Protein AF-A0A7C3Q2P9-F1 (afdb_monomer_lite)

Sequence (263 aa):
MDAKGAPDIQPPIPQPKVVEPLPDLPYESLVKKDGDKLILLKKPVDQAALEVNPTIKDDATKAKIAEYLADRRARFENVIIENVDLAEKLYNGAMDTIDFTDRKQIGEFNSMVKPLTPPVAPANMGAELTKRGILSDVQKRFNDKIAKEYNDARNKALREGNVAGEDKNANAKNIIRIYMQQVIEEQMMIYESLMVEASKGLAKTLPQIGLDTQAAAKAMDALKSIKGTSNADIGRGMKDVMAGLTLDQKKALLRKTVEARAK

Secondary structure (DSSP, 8-state):
----PPP--PPPPPPPP--PPPP------S--EETTEEPPPSS-HHHHHHHH-TT---HHHHHHHHHHHHHHHHHHHHHHHHTHHHHHHIIIIITTT--TT-HHHHHHHHHHHGGGSTTTS---HHHHHHHTTSS-HHHHHHHHHHHHHHHHHHHHHHHHTT-SS--HHHHHHHHHHHHHHHHTHHHHHHHHHHHHHHHHHHHHHGGGTT--HHHHHHHHHHHHH---SSHHHHHHHHHHHHHTS-HHHHHHHHHHHHHHHT-

Structure (mmCIF, N/CA/C/O backbone):
data_AF-A0A7C3Q2P9-F1
#
_entry.id   AF-A0A7C3Q2P9-F1
#
loop_
_atom_site.group_PDB
_atom_site.id
_atom_site.type_symbol
_atom_site.label_atom_id
_atom_site.label_alt_id
_atom_site.label_comp_id
_atom_site.label_asym_id
_atom_site.label_entity_id
_atom_site.label_seq_id
_atom_site.pdbx_PDB_ins_code
_atom_site.Cartn_x
_atom_site.Cartn_y
_atom_site.Cartn_z
_atom_site.occupancy
_atom_site.B_iso_or_equiv
_atom_site.auth_seq_id
_atom_site.auth_comp_id
_atom_site.auth_asym_id
_atom_site.auth_atom_id
_atom_site.pdbx_PDB_model_num
ATOM 1 N N . MET A 1 1 ? 45.090 50.720 -16.087 1.00 45.47 1 MET A N 1
ATOM 2 C CA . MET A 1 1 ? 45.222 49.362 -15.518 1.00 45.47 1 MET A CA 1
ATOM 3 C C . MET A 1 1 ? 43.954 48.631 -15.905 1.00 45.47 1 MET A C 1
ATOM 5 O O . MET A 1 1 ? 42.970 48.713 -15.185 1.00 45.47 1 MET A O 1
ATOM 9 N N . ASP A 1 2 ? 43.955 48.020 -17.087 1.00 45.09 2 ASP A N 1
ATOM 10 C CA 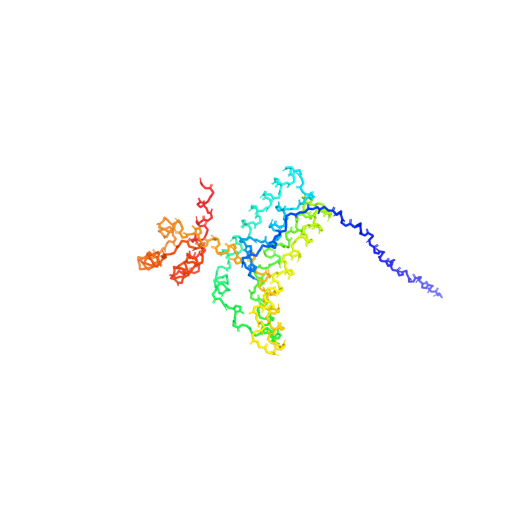. ASP A 1 2 ? 42.762 47.392 -17.652 1.00 45.09 2 ASP A CA 1
ATOM 11 C C . ASP A 1 2 ? 42.758 45.910 -17.289 1.00 45.09 2 ASP A C 1
ATOM 13 O O . ASP A 1 2 ? 43.582 45.125 -17.767 1.00 45.09 2 ASP A O 1
ATOM 17 N N . ALA A 1 3 ? 41.849 45.540 -16.391 1.00 50.00 3 ALA A N 1
ATOM 18 C CA . ALA A 1 3 ? 41.587 44.155 -16.044 1.00 50.00 3 ALA A CA 1
ATOM 19 C C . ALA A 1 3 ? 40.886 43.475 -17.230 1.00 50.00 3 ALA A C 1
ATOM 21 O O . ALA A 1 3 ? 39.704 43.699 -17.488 1.00 50.00 3 ALA A O 1
ATOM 22 N N . LYS A 1 4 ? 41.632 42.651 -17.972 1.00 54.16 4 LYS A N 1
ATOM 23 C CA . LYS A 1 4 ? 41.078 41.734 -18.973 1.00 54.16 4 LYS A CA 1
ATOM 24 C C . LYS A 1 4 ? 40.143 40.746 -18.270 1.00 54.16 4 LYS A C 1
ATOM 26 O O . LYS A 1 4 ? 40.602 39.930 -17.473 1.00 54.16 4 LYS A O 1
ATOM 31 N N . GLY A 1 5 ? 38.846 40.843 -18.562 1.00 56.16 5 GLY A N 1
ATOM 32 C CA . GLY A 1 5 ? 37.830 39.899 -18.102 1.00 56.16 5 GLY A CA 1
ATOM 33 C C . GLY A 1 5 ? 38.154 38.479 -18.564 1.00 56.16 5 GLY A C 1
ATOM 34 O O . GLY A 1 5 ? 38.514 38.263 -19.723 1.00 56.16 5 GLY A O 1
ATOM 35 N N . ALA A 1 6 ? 38.069 37.523 -17.641 1.00 62.50 6 ALA A N 1
ATOM 36 C CA . ALA A 1 6 ? 38.221 36.110 -17.952 1.00 62.50 6 ALA A CA 1
ATOM 37 C C . ALA A 1 6 ? 37.076 35.652 -18.879 1.00 62.50 6 ALA A C 1
ATOM 39 O O . ALA A 1 6 ? 35.940 36.097 -18.695 1.00 62.50 6 ALA A O 1
ATOM 40 N N . PRO A 1 7 ? 37.353 34.791 -19.872 1.00 62.56 7 PRO A N 1
ATOM 41 C CA . PRO A 1 7 ? 36.323 34.255 -20.749 1.00 62.56 7 PRO A CA 1
ATOM 42 C C . PRO A 1 7 ? 35.334 33.401 -19.949 1.00 62.56 7 PRO A C 1
ATOM 44 O O . PRO A 1 7 ? 35.728 32.557 -19.144 1.00 62.56 7 PRO A O 1
ATOM 47 N N . ASP A 1 8 ? 34.051 33.644 -20.195 1.00 68.75 8 ASP A N 1
ATOM 48 C CA . ASP A 1 8 ? 32.920 32.909 -19.638 1.00 68.75 8 ASP A CA 1
ATOM 49 C C . ASP A 1 8 ? 32.933 31.467 -20.179 1.00 68.75 8 ASP A C 1
ATOM 51 O O .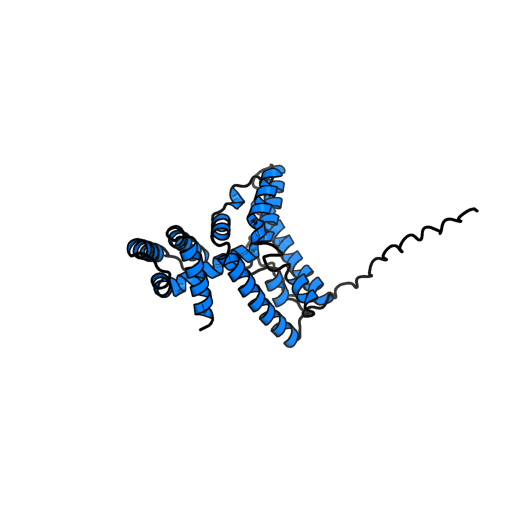 ASP A 1 8 ? 32.619 31.215 -21.346 1.00 68.75 8 ASP A O 1
ATOM 55 N N . ILE A 1 9 ? 33.395 30.513 -19.365 1.00 71.12 9 ILE A N 1
ATOM 56 C CA . ILE A 1 9 ? 33.397 29.090 -19.718 1.00 71.12 9 ILE A CA 1
ATOM 57 C C . ILE A 1 9 ? 31.995 28.556 -19.433 1.00 71.12 9 ILE A C 1
ATOM 59 O O . ILE A 1 9 ? 31.672 28.210 -18.296 1.00 71.12 9 ILE A O 1
ATOM 63 N N . GLN A 1 10 ? 31.163 28.460 -20.473 1.00 76.75 10 GLN A N 1
ATOM 64 C CA . GLN A 1 10 ? 29.896 27.743 -20.363 1.00 76.75 10 GLN A CA 1
ATOM 65 C C . GLN A 1 10 ? 30.164 26.281 -19.965 1.00 76.75 10 GLN A C 1
ATOM 67 O O . GLN A 1 10 ? 31.001 25.621 -20.591 1.00 76.75 10 GLN A O 1
ATOM 72 N N . PRO A 1 11 ? 29.473 25.752 -18.938 1.00 77.94 11 PRO A N 1
ATOM 73 C CA . PRO A 1 11 ? 29.615 24.356 -18.563 1.00 77.94 11 PRO A CA 1
ATOM 74 C C . PRO A 1 11 ? 29.209 23.458 -19.743 1.00 77.94 11 PRO A C 1
ATOM 76 O O . PRO A 1 11 ? 28.242 23.765 -20.446 1.00 77.94 11 PRO A O 1
ATOM 79 N N . PRO A 1 12 ? 29.933 22.350 -19.983 1.00 78.69 12 PRO A N 1
ATOM 80 C CA . PRO A 1 12 ? 29.632 21.451 -21.087 1.00 78.69 12 PRO A CA 1
ATOM 81 C C . PRO A 1 12 ? 28.197 20.930 -20.973 1.00 78.69 12 PRO A C 1
ATOM 83 O O . PRO A 1 12 ? 27.767 20.475 -19.911 1.00 78.69 12 PRO A O 1
ATOM 86 N N . ILE A 1 13 ? 27.461 20.988 -22.085 1.00 80.00 13 ILE A N 1
ATOM 87 C CA . ILE A 1 13 ? 26.106 20.440 -22.183 1.00 80.00 13 ILE A CA 1
ATOM 88 C C . ILE A 1 13 ? 26.191 18.930 -21.902 1.00 80.00 13 ILE A C 1
ATOM 90 O O . ILE A 1 13 ? 26.948 18.237 -22.592 1.00 80.00 13 ILE A O 1
ATOM 94 N N . PRO A 1 14 ? 25.443 18.392 -20.919 1.00 77.25 14 PRO A N 1
ATOM 95 C CA . PRO A 1 14 ? 25.432 16.962 -20.644 1.00 77.25 14 PRO A CA 1
ATOM 96 C C . PRO A 1 14 ? 25.010 16.189 -21.896 1.00 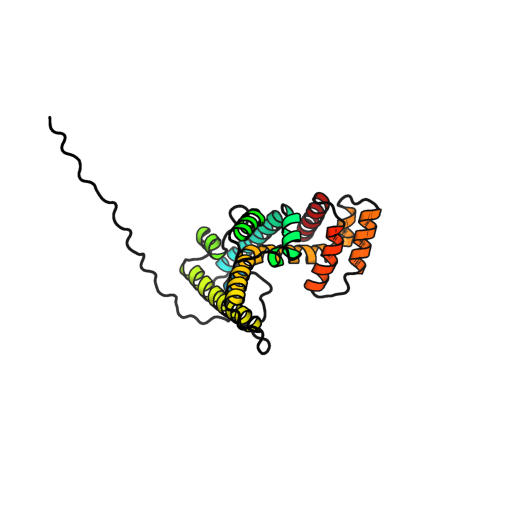77.25 14 PRO A C 1
ATOM 98 O O . PRO A 1 14 ? 23.904 16.379 -22.404 1.00 77.25 14 PRO A O 1
ATOM 101 N N . GLN A 1 15 ? 25.881 15.315 -22.405 1.00 74.06 15 GLN A N 1
ATOM 102 C CA . GLN A 1 15 ? 25.501 14.437 -23.508 1.00 74.06 15 GLN A CA 1
ATOM 103 C C . GLN A 1 15 ? 24.460 13.413 -23.020 1.00 74.06 15 GLN A C 1
ATOM 105 O O . GLN A 1 15 ? 24.611 12.871 -21.918 1.00 74.06 15 GLN A O 1
ATOM 110 N N . PRO A 1 16 ? 23.407 13.121 -23.809 1.00 75.19 16 PRO A N 1
ATOM 111 C CA . PRO A 1 16 ? 22.441 12.086 -23.464 1.00 75.19 16 PRO A CA 1
ATOM 112 C C . PRO A 1 16 ? 23.157 10.740 -23.293 1.00 75.19 16 PRO A C 1
ATOM 114 O O . PRO A 1 16 ? 23.870 10.300 -24.194 1.00 75.19 16 PRO A O 1
ATOM 117 N N . LYS A 1 17 ? 22.972 10.065 -22.151 1.00 81.00 17 LYS A N 1
ATOM 118 C CA . LYS A 1 17 ? 23.474 8.694 -21.977 1.00 81.00 17 LYS A CA 1
ATOM 119 C C . LYS A 1 17 ? 22.793 7.788 -23.004 1.00 81.00 17 LYS A C 1
ATOM 121 O O . LYS A 1 17 ? 21.566 7.713 -23.027 1.00 81.00 17 LYS A O 1
ATOM 126 N N . VAL A 1 18 ? 23.581 7.096 -23.828 1.00 79.19 18 VAL A N 1
ATOM 127 C CA . VAL A 1 18 ? 23.071 6.058 -24.733 1.00 79.19 18 VAL A CA 1
ATOM 128 C C . VAL A 1 18 ? 22.499 4.933 -23.873 1.00 79.19 18 VAL A C 1
ATOM 130 O O . VAL A 1 18 ? 23.220 4.306 -23.101 1.00 79.1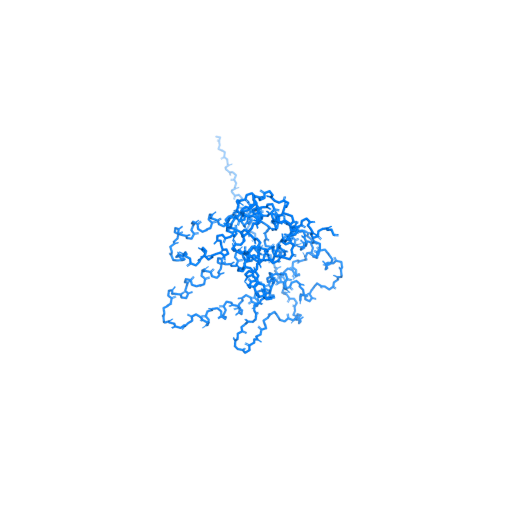9 18 VAL A O 1
ATOM 133 N N . VAL A 1 19 ? 21.188 4.721 -23.961 1.00 84.31 19 VAL A N 1
ATOM 134 C CA . VAL A 1 19 ? 20.489 3.670 -23.220 1.00 84.31 19 VAL A CA 1
ATOM 135 C C . VAL A 1 19 ? 20.373 2.451 -24.127 1.00 84.31 19 VAL A C 1
ATOM 137 O O . VAL A 1 19 ? 19.665 2.501 -25.131 1.00 84.31 19 VAL A O 1
ATOM 140 N N . GLU A 1 20 ? 21.045 1.355 -23.774 1.00 87.56 20 GLU A N 1
ATOM 141 C CA . GLU A 1 20 ? 20.939 0.097 -24.522 1.00 87.56 20 GLU A CA 1
ATOM 142 C C . GLU A 1 20 ? 19.475 -0.376 -24.598 1.00 87.56 20 GLU A C 1
ATOM 144 O O . GLU A 1 20 ? 18.720 -0.218 -23.625 1.00 87.56 20 GLU A O 1
ATOM 149 N N . PRO A 1 21 ? 19.016 -0.938 -25.729 1.00 90.44 21 PRO A N 1
ATOM 150 C CA . PRO A 1 21 ? 17.670 -1.489 -25.818 1.00 90.44 21 PRO A CA 1
ATOM 151 C C . PRO A 1 21 ? 17.483 -2.612 -24.790 1.00 90.44 21 PRO A C 1
ATOM 153 O O . PRO A 1 21 ? 18.418 -3.338 -24.457 1.00 90.44 21 PRO A O 1
ATOM 156 N N . LEU A 1 22 ? 16.265 -2.743 -24.256 1.00 93.38 22 LEU A N 1
ATOM 157 C CA . LEU A 1 22 ? 15.944 -3.889 -23.406 1.00 93.38 22 LEU A CA 1
ATOM 158 C C . LEU A 1 22 ? 16.048 -5.178 -24.231 1.00 93.38 22 LEU A C 1
ATOM 160 O O . LEU A 1 22 ? 15.609 -5.175 -25.384 1.00 93.38 22 LEU A O 1
ATOM 164 N N . PRO A 1 23 ? 16.569 -6.276 -23.658 1.00 93.12 23 PRO A N 1
ATOM 165 C CA . PRO A 1 23 ? 16.552 -7.560 -24.340 1.00 93.12 23 PRO A CA 1
ATOM 166 C C . PRO A 1 23 ? 15.103 -7.986 -24.605 1.00 93.12 23 PRO A C 1
ATOM 168 O O . PRO A 1 23 ? 14.211 -7.725 -23.795 1.00 93.12 23 PRO A O 1
ATOM 171 N N . ASP A 1 24 ? 14.860 -8.648 -25.732 1.00 95.00 24 ASP A N 1
ATOM 172 C CA . ASP A 1 24 ? 13.538 -9.179 -26.058 1.00 95.00 24 ASP A CA 1
ATOM 173 C C . ASP A 1 24 ? 13.377 -10.577 -25.448 1.00 95.00 24 ASP A C 1
ATOM 175 O O . ASP A 1 24 ? 13.715 -11.592 -26.053 1.00 95.00 24 ASP A O 1
ATOM 179 N N . LEU A 1 25 ? 12.962 -10.619 -24.179 1.00 96.62 25 LEU A N 1
ATOM 180 C CA . LEU A 1 25 ? 12.743 -11.859 -23.432 1.00 96.62 25 LEU A CA 1
ATOM 181 C C . LEU A 1 25 ? 11.243 -12.079 -23.191 1.00 96.62 25 LEU A C 1
ATOM 183 O O . LEU A 1 25 ? 10.550 -11.127 -22.819 1.00 96.62 25 LEU A O 1
ATOM 187 N N . PRO A 1 26 ? 10.735 -13.317 -23.327 1.00 97.06 26 PRO A N 1
ATOM 188 C CA . PRO A 1 26 ? 9.359 -13.631 -22.961 1.00 97.06 26 PRO A CA 1
ATOM 189 C C . PRO A 1 26 ? 9.166 -13.549 -21.439 1.00 97.06 26 PRO A C 1
ATOM 191 O O . PRO A 1 26 ? 10.075 -13.870 -20.671 1.00 97.06 26 PRO A O 1
ATOM 194 N N . TYR A 1 27 ? 7.972 -13.145 -21.003 1.00 97.38 27 TYR A N 1
ATOM 195 C CA . TYR A 1 27 ? 7.569 -13.093 -19.594 1.00 97.38 27 TYR A CA 1
ATOM 196 C C . TYR A 1 27 ? 6.073 -13.398 -19.441 1.00 97.38 27 TYR A C 1
ATOM 198 O O . TYR A 1 27 ? 5.304 -13.258 -20.393 1.00 97.38 27 TYR A O 1
ATOM 206 N N . GLU A 1 28 ? 5.654 -13.832 -18.249 1.00 97.38 28 GLU A N 1
ATOM 207 C CA . GLU A 1 28 ? 4.233 -14.032 -17.942 1.00 97.38 28 GLU A CA 1
ATOM 208 C C . GLU A 1 28 ? 3.546 -12.668 -17.787 1.00 97.38 28 GLU A C 1
ATOM 210 O O . GLU A 1 28 ? 3.899 -11.887 -16.903 1.00 97.38 28 GLU A O 1
ATOM 215 N N . SER A 1 29 ? 2.560 -12.368 -18.639 1.00 97.75 29 SER A N 1
ATOM 216 C CA . SER A 1 29 ? 1.813 -11.110 -18.536 1.00 97.75 29 SER A CA 1
ATOM 217 C C . SER A 1 29 ? 0.977 -11.062 -17.253 1.00 97.75 29 SER A C 1
ATOM 219 O O . SER A 1 29 ? 0.287 -12.017 -16.883 1.00 97.75 29 SER A O 1
ATOM 221 N N . LEU A 1 30 ? 0.988 -9.899 -16.598 1.00 98.12 30 LEU A N 1
ATOM 222 C CA . LEU A 1 30 ? 0.121 -9.601 -15.456 1.00 98.12 30 LEU A CA 1
ATOM 223 C C . LEU A 1 30 ? -1.323 -9.277 -15.882 1.00 98.12 30 LEU A C 1
ATOM 225 O O . LEU A 1 30 ? -2.213 -9.193 -15.035 1.00 98.12 30 LEU A O 1
ATOM 229 N N . VAL A 1 31 ? -1.577 -9.075 -17.179 1.00 97.62 31 VAL A N 1
ATOM 230 C CA . VAL A 1 31 ? -2.899 -8.738 -17.717 1.00 97.62 31 VAL A CA 1
ATOM 231 C C . VAL A 1 31 ? -3.736 -10.009 -17.845 1.00 97.62 31 VAL A C 1
ATOM 233 O O . VAL A 1 31 ? -3.716 -10.695 -18.864 1.00 97.62 31 VAL A O 1
ATOM 236 N N . LYS A 1 32 ? -4.504 -10.319 -16.798 1.00 96.81 32 LYS A N 1
ATOM 237 C CA . LYS A 1 32 ? -5.438 -11.456 -16.773 1.00 96.81 32 LYS A CA 1
ATOM 238 C C . LYS A 1 32 ? -6.876 -10.949 -16.844 1.00 96.81 32 LYS A C 1
ATOM 240 O O . LYS A 1 32 ? -7.213 -9.966 -16.188 1.00 96.81 32 LYS A O 1
ATOM 245 N N . LYS A 1 33 ? -7.724 -11.601 -17.642 1.00 95.00 33 LYS A N 1
ATOM 246 C CA . LYS A 1 33 ? -9.135 -11.228 -17.822 1.00 95.00 33 LYS A CA 1
ATOM 247 C C . LYS A 1 33 ? -10.074 -12.353 -17.395 1.00 95.00 33 LYS A C 1
ATOM 249 O O . LYS A 1 33 ? -9.758 -13.520 -17.600 1.00 95.00 33 LYS A O 1
ATOM 254 N N . ASP A 1 34 ? -11.221 -11.970 -16.851 1.00 92.00 34 ASP A N 1
ATOM 255 C CA . ASP A 1 34 ? -12.391 -12.822 -16.636 1.00 92.00 34 ASP A CA 1
ATOM 256 C C . ASP A 1 34 ? -13.544 -12.258 -17.484 1.00 92.00 34 ASP A C 1
ATOM 258 O O . ASP A 1 34 ? -14.110 -11.202 -17.179 1.00 92.00 34 ASP A O 1
ATOM 262 N N . GLY A 1 35 ? -13.789 -12.884 -18.639 1.00 90.25 35 GLY A N 1
ATOM 263 C CA . GLY A 1 35 ? -14.569 -12.279 -19.722 1.00 90.25 35 GLY A CA 1
ATOM 264 C C . GLY A 1 35 ? -13.946 -10.957 -20.193 1.00 90.25 35 GLY A C 1
ATOM 265 O O . GLY A 1 35 ? -12.756 -10.893 -20.507 1.00 90.25 35 GLY A O 1
ATOM 266 N N . ASP A 1 36 ? -14.737 -9.884 -20.197 1.00 86.75 36 ASP A N 1
ATOM 267 C CA . ASP A 1 36 ? -14.276 -8.539 -20.576 1.00 86.75 36 ASP A CA 1
ATOM 268 C C . ASP A 1 36 ? -13.623 -7.760 -19.423 1.00 86.75 36 ASP A C 1
ATOM 270 O O . ASP A 1 36 ? -13.083 -6.670 -19.628 1.00 86.75 36 ASP A O 1
ATOM 274 N N . LYS A 1 37 ? -13.644 -8.300 -18.198 1.00 89.00 37 LYS A N 1
ATOM 275 C CA . LYS A 1 37 ? -13.160 -7.597 -17.006 1.00 89.00 37 LYS A CA 1
ATOM 276 C C . LYS A 1 37 ? -11.704 -7.938 -16.722 1.00 89.00 37 LYS A C 1
ATOM 278 O O . LYS A 1 37 ? -11.322 -9.104 -16.672 1.00 89.00 37 LYS A O 1
ATOM 283 N N . LEU A 1 38 ? -10.889 -6.913 -16.484 1.00 93.00 38 LEU A N 1
ATOM 284 C CA . LEU A 1 38 ? -9.531 -7.095 -15.975 1.00 93.00 38 LEU A CA 1
ATOM 285 C C . LEU A 1 38 ? -9.582 -7.618 -14.531 1.00 93.00 38 LEU A C 1
ATOM 287 O O . LEU A 1 38 ? -10.252 -7.030 -13.681 1.00 93.00 38 LEU A O 1
ATOM 291 N N . ILE A 1 39 ? -8.836 -8.683 -14.245 1.00 93.19 39 ILE A N 1
ATOM 292 C CA . ILE A 1 39 ? -8.634 -9.188 -12.886 1.00 93.19 39 ILE A CA 1
ATOM 293 C C . ILE A 1 39 ? -7.608 -8.288 -12.194 1.00 93.19 39 ILE A C 1
ATOM 295 O O . ILE A 1 39 ? -6.458 -8.196 -12.625 1.00 93.19 39 ILE A O 1
ATOM 299 N N . LEU A 1 40 ? -8.022 -7.624 -11.113 1.00 92.56 40 LEU A N 1
ATOM 300 C CA . LEU A 1 40 ? -7.147 -6.733 -10.354 1.00 92.56 40 LEU A CA 1
ATOM 301 C C . LEU A 1 40 ? -6.124 -7.517 -9.521 1.00 92.56 40 LEU A C 1
ATOM 303 O O . LEU A 1 40 ? -6.446 -8.528 -8.890 1.00 92.56 40 LEU A O 1
ATOM 307 N N . LEU A 1 41 ? -4.887 -7.018 -9.489 1.00 94.50 41 LEU A N 1
ATOM 308 C CA . LEU A 1 41 ? -3.830 -7.539 -8.625 1.00 94.50 41 LEU A CA 1
ATOM 309 C C . LEU A 1 41 ? -4.174 -7.336 -7.143 1.00 94.50 41 LEU A C 1
ATOM 311 O O . LEU A 1 41 ? -4.699 -6.303 -6.740 1.00 94.50 41 LEU A O 1
ATOM 315 N N . LYS A 1 42 ? -3.804 -8.323 -6.322 1.00 92.56 42 LYS A N 1
ATOM 316 C CA . LYS A 1 42 ? -3.953 -8.301 -4.853 1.00 92.56 42 LYS A CA 1
ATOM 317 C C . LYS A 1 42 ? -2.687 -7.825 -4.123 1.00 92.56 42 LYS A C 1
ATOM 319 O O . LYS A 1 42 ? -2.544 -8.047 -2.926 1.00 92.56 42 LYS A O 1
ATOM 324 N N . LYS A 1 43 ? -1.726 -7.276 -4.866 1.00 94.69 43 LYS A N 1
ATOM 325 C CA . LYS A 1 43 ? -0.428 -6.785 -4.390 1.00 94.69 43 LYS A CA 1
ATOM 326 C C . LYS A 1 43 ? 0.022 -5.615 -5.276 1.00 94.69 43 LYS A C 1
ATOM 328 O O . LYS A 1 43 ? -0.503 -5.496 -6.389 1.00 94.69 43 LYS A O 1
ATOM 333 N N . PRO A 1 44 ? 0.995 -4.797 -4.841 1.00 95.38 44 PRO A N 1
ATOM 334 C CA . PRO A 1 44 ? 1.528 -3.713 -5.659 1.00 95.38 44 PRO A CA 1
ATOM 335 C C . PRO A 1 44 ? 2.013 -4.209 -7.026 1.00 95.38 44 PRO A C 1
ATOM 337 O O . PRO A 1 44 ? 2.660 -5.254 -7.122 1.00 95.38 44 PRO A O 1
ATOM 340 N N . VAL A 1 45 ? 1.723 -3.448 -8.085 1.00 96.31 45 VAL A N 1
ATOM 341 C CA . VAL A 1 45 ? 2.083 -3.822 -9.466 1.00 96.31 45 VAL A CA 1
ATOM 342 C C . VAL A 1 45 ? 3.587 -4.031 -9.637 1.00 96.31 45 VAL A C 1
ATOM 344 O O . VAL A 1 45 ? 3.992 -4.993 -10.282 1.00 96.31 45 VAL A O 1
ATOM 347 N N . ASP A 1 46 ? 4.411 -3.194 -9.001 1.00 96.94 46 ASP A N 1
ATOM 348 C CA . ASP A 1 46 ? 5.867 -3.335 -9.045 1.00 96.94 46 ASP A CA 1
ATOM 349 C C . ASP A 1 46 ? 6.323 -4.647 -8.398 1.00 96.94 46 ASP A C 1
ATOM 351 O O . ASP A 1 46 ? 7.212 -5.306 -8.926 1.00 96.94 46 ASP A O 1
ATOM 355 N N . GLN A 1 47 ? 5.680 -5.069 -7.303 1.00 97.69 47 GLN A N 1
ATOM 356 C CA . GLN A 1 47 ? 5.976 -6.350 -6.663 1.00 97.69 47 GLN A CA 1
ATOM 357 C C . GLN A 1 47 ? 5.589 -7.524 -7.566 1.00 97.69 47 GLN A C 1
ATOM 359 O O . GLN A 1 47 ? 6.371 -8.455 -7.730 1.00 97.69 47 GLN A O 1
ATOM 364 N N . ALA A 1 48 ? 4.396 -7.481 -8.166 1.00 98.06 48 ALA A N 1
ATOM 365 C CA . ALA A 1 48 ? 3.960 -8.511 -9.105 1.00 98.06 48 ALA A CA 1
ATOM 366 C C . ALA A 1 48 ? 4.886 -8.590 -10.331 1.00 98.06 48 ALA A C 1
ATOM 368 O O . ALA A 1 48 ? 5.191 -9.683 -10.795 1.00 98.06 48 ALA A O 1
ATOM 369 N N . ALA A 1 49 ? 5.373 -7.447 -10.823 1.00 98.31 49 ALA A N 1
ATOM 370 C CA . ALA A 1 49 ? 6.318 -7.391 -11.932 1.00 98.31 49 ALA A CA 1
ATOM 371 C C . ALA A 1 49 ? 7.664 -8.044 -11.582 1.00 98.31 49 ALA A C 1
ATOM 373 O O . ALA A 1 49 ? 8.202 -8.773 -12.414 1.00 98.31 49 ALA A O 1
ATOM 374 N N . LEU A 1 50 ? 8.170 -7.865 -10.353 1.00 98.31 50 LEU A N 1
ATOM 375 C CA . LEU A 1 50 ? 9.421 -8.495 -9.908 1.00 98.31 50 LEU A CA 1
ATOM 376 C C . LEU A 1 50 ? 9.328 -10.024 -9.933 1.00 98.31 50 LEU A C 1
ATOM 378 O O . LEU A 1 50 ? 10.304 -10.687 -10.275 1.00 98.31 50 LEU A O 1
ATOM 382 N N . GLU A 1 51 ? 8.159 -10.575 -9.597 1.00 97.75 51 GLU A N 1
ATOM 383 C CA . GLU A 1 51 ? 7.918 -12.023 -9.543 1.00 97.75 51 GLU A CA 1
ATOM 384 C C . GLU A 1 51 ? 7.981 -12.690 -10.926 1.00 97.75 51 GLU A C 1
ATOM 386 O O . GLU A 1 51 ? 8.390 -13.846 -11.023 1.00 97.75 51 GLU A O 1
ATOM 391 N N . VAL A 1 52 ? 7.621 -11.968 -11.993 1.00 98.00 52 VAL A N 1
ATOM 392 C CA . VAL A 1 52 ? 7.578 -12.493 -13.372 1.00 98.00 52 VAL A CA 1
ATOM 393 C C . VAL A 1 52 ? 8.697 -11.948 -14.269 1.00 98.00 52 VAL A C 1
ATOM 395 O O . VAL A 1 52 ? 8.727 -12.234 -15.466 1.00 98.00 52 VAL A O 1
ATOM 398 N N . ASN A 1 53 ? 9.631 -11.162 -13.723 1.00 98.38 53 ASN A N 1
ATOM 399 C CA . ASN A 1 53 ? 10.696 -10.524 -14.494 1.00 98.38 53 ASN A CA 1
ATOM 400 C C . ASN A 1 53 ? 11.782 -11.538 -14.926 1.00 98.38 53 ASN A C 1
ATOM 402 O O . ASN A 1 53 ? 12.569 -11.994 -14.092 1.00 98.38 53 ASN A O 1
ATOM 406 N N . PRO A 1 54 ? 11.930 -11.834 -16.235 1.00 98.06 54 PRO A N 1
ATOM 407 C CA . PRO A 1 54 ? 12.816 -12.890 -16.732 1.00 98.06 54 PRO A CA 1
ATOM 408 C C . PRO A 1 54 ? 14.307 -12.539 -16.629 1.00 98.06 54 PRO A C 1
ATOM 410 O O . PRO A 1 54 ? 15.166 -13.389 -16.874 1.00 98.06 54 PRO A O 1
ATOM 413 N N . THR A 1 55 ? 14.638 -11.291 -16.289 1.00 98.00 55 THR A N 1
ATOM 414 C CA . THR A 1 55 ? 16.021 -10.844 -16.063 1.00 98.00 55 THR A CA 1
ATOM 415 C C . THR A 1 55 ? 16.496 -11.071 -14.621 1.00 98.00 55 THR A C 1
ATOM 417 O O . THR A 1 55 ? 17.684 -10.914 -14.336 1.00 98.00 55 THR A O 1
ATOM 420 N N . ILE A 1 56 ? 15.599 -11.477 -13.712 1.00 97.81 56 ILE A N 1
ATOM 421 C CA . ILE A 1 56 ? 15.895 -11.801 -12.309 1.00 97.81 56 ILE A CA 1
ATOM 422 C C . ILE A 1 56 ? 15.905 -13.328 -12.160 1.00 97.81 56 ILE A C 1
ATOM 424 O O . ILE A 1 56 ? 14.918 -13.954 -11.772 1.00 97.81 56 ILE A O 1
ATOM 428 N N . LYS A 1 57 ? 17.020 -13.956 -12.542 1.00 95.00 57 LYS A N 1
ATOM 429 C CA . LYS A 1 57 ? 17.117 -15.424 -12.597 1.00 95.00 57 LYS A CA 1
ATOM 430 C C . LYS A 1 57 ? 17.718 -16.028 -11.337 1.00 95.00 57 LYS A C 1
ATOM 432 O O . LYS A 1 57 ? 17.276 -17.093 -10.916 1.00 95.00 57 LYS A O 1
ATOM 437 N N . ASP A 1 58 ? 18.707 -15.357 -10.761 1.00 96.50 58 ASP A N 1
ATOM 438 C CA . ASP A 1 58 ? 19.505 -15.880 -9.662 1.00 96.50 58 ASP A CA 1
ATOM 439 C C . ASP A 1 58 ? 18.782 -15.784 -8.313 1.00 96.50 58 ASP A C 1
ATOM 441 O O . ASP A 1 58 ? 18.121 -14.793 -7.987 1.00 96.50 58 ASP A O 1
ATOM 445 N N . ASP A 1 59 ? 18.936 -16.830 -7.504 1.00 97.38 59 ASP A N 1
ATOM 446 C CA . ASP A 1 59 ? 18.256 -16.935 -6.212 1.00 97.38 59 ASP A CA 1
ATOM 447 C C . ASP A 1 59 ? 18.801 -15.945 -5.177 1.00 97.38 59 ASP A C 1
ATOM 449 O O . ASP A 1 59 ? 18.070 -15.523 -4.283 1.00 97.38 59 ASP A O 1
ATOM 453 N N . ALA A 1 60 ? 20.052 -15.498 -5.330 1.00 97.88 60 ALA A N 1
ATOM 454 C CA . ALA A 1 60 ? 20.642 -14.485 -4.460 1.00 97.88 60 ALA A CA 1
ATOM 455 C C . ALA A 1 60 ? 19.923 -13.131 -4.595 1.00 97.88 60 ALA A C 1
ATOM 457 O O . ALA A 1 60 ? 19.606 -12.493 -3.589 1.00 97.88 60 ALA A O 1
ATOM 458 N N . THR A 1 61 ? 19.623 -12.697 -5.821 1.00 98.06 61 THR A N 1
ATOM 459 C CA . THR A 1 61 ? 18.875 -11.461 -6.074 1.00 98.06 61 THR A CA 1
ATOM 460 C C . THR A 1 61 ? 17.431 -11.601 -5.599 1.00 98.06 61 THR A C 1
ATOM 462 O O . THR A 1 61 ? 16.929 -10.707 -4.920 1.00 98.06 61 THR A O 1
ATOM 465 N N . LYS A 1 62 ? 16.777 -12.745 -5.849 1.00 98.12 62 LYS A N 1
ATOM 466 C CA . LYS A 1 62 ? 15.422 -13.026 -5.332 1.00 98.12 62 LYS A CA 1
ATOM 467 C C . LYS A 1 62 ? 15.356 -12.985 -3.803 1.00 98.12 62 LYS A C 1
ATOM 469 O O . LYS A 1 62 ? 14.430 -12.387 -3.260 1.00 98.12 62 LYS A O 1
ATOM 474 N N . ALA A 1 63 ? 16.343 -13.552 -3.109 1.00 98.19 63 ALA A N 1
ATOM 475 C CA . ALA A 1 63 ? 16.423 -13.505 -1.650 1.00 98.19 63 ALA A CA 1
ATOM 476 C C . ALA A 1 63 ? 16.562 -12.063 -1.129 1.00 98.19 63 ALA A C 1
ATOM 478 O O . ALA A 1 63 ? 15.821 -11.664 -0.232 1.00 98.19 63 ALA A O 1
ATOM 479 N N . LYS A 1 64 ? 17.427 -11.244 -1.747 1.00 98.44 64 LYS A N 1
ATOM 480 C CA . LYS A 1 64 ? 17.572 -9.816 -1.402 1.00 98.44 64 LYS A CA 1
ATOM 481 C C . LYS A 1 64 ? 16.300 -9.011 -1.671 1.00 98.44 64 LYS A C 1
ATOM 483 O O . LYS A 1 64 ? 15.966 -8.116 -0.897 1.00 98.44 64 LYS A O 1
ATOM 488 N N . ILE A 1 65 ? 15.581 -9.316 -2.754 1.00 98.38 65 ILE A N 1
ATOM 489 C CA . ILE A 1 65 ? 14.274 -8.710 -3.042 1.00 98.38 65 ILE A CA 1
ATOM 490 C C . ILE A 1 65 ? 13.271 -9.090 -1.950 1.00 98.38 65 ILE A C 1
ATOM 492 O O . ILE A 1 65 ? 12.585 -8.211 -1.441 1.00 98.38 65 ILE A O 1
ATOM 496 N N . ALA A 1 66 ? 13.197 -10.364 -1.558 1.00 98.12 66 ALA A N 1
ATOM 497 C CA . ALA A 1 66 ? 12.284 -10.821 -0.512 1.00 98.12 66 ALA A CA 1
ATOM 498 C C . ALA A 1 66 ? 12.564 -10.143 0.841 1.00 98.12 66 ALA A C 1
ATOM 500 O O . ALA A 1 66 ? 11.633 -9.663 1.489 1.00 98.12 66 ALA A O 1
ATOM 501 N N . GLU A 1 67 ? 13.838 -10.031 1.231 1.00 98.06 67 GLU A N 1
ATOM 502 C CA . GLU A 1 67 ? 14.262 -9.295 2.429 1.00 98.06 67 GLU A CA 1
ATOM 503 C C . GLU A 1 67 ? 13.852 -7.816 2.351 1.00 98.06 67 GLU A C 1
ATOM 505 O O . GLU A 1 67 ? 13.239 -7.279 3.277 1.00 98.06 67 GLU A O 1
ATOM 510 N N . TYR A 1 68 ? 14.109 -7.167 1.211 1.00 98.06 68 TYR A N 1
ATOM 511 C CA . TYR A 1 68 ? 13.687 -5.789 0.975 1.00 98.06 68 TYR A CA 1
ATOM 512 C C . TYR A 1 68 ? 12.163 -5.619 1.056 1.00 98.06 68 TYR A C 1
ATOM 514 O O . TYR A 1 68 ? 11.694 -4.636 1.627 1.00 98.06 68 TYR A O 1
ATOM 522 N N . LEU A 1 69 ? 11.379 -6.545 0.496 1.00 97.62 69 LEU A N 1
ATOM 523 C CA . LEU A 1 69 ? 9.916 -6.481 0.529 1.00 97.62 69 LEU A CA 1
ATOM 524 C C . LEU A 1 69 ? 9.380 -6.637 1.958 1.00 97.62 69 LEU A C 1
ATOM 526 O O . LEU A 1 69 ? 8.430 -5.943 2.321 1.00 97.62 69 LEU A O 1
ATOM 530 N N . ALA A 1 70 ? 10.004 -7.483 2.784 1.00 96.69 70 ALA A N 1
ATOM 531 C CA . ALA A 1 70 ? 9.668 -7.603 4.202 1.00 96.69 70 ALA A CA 1
ATOM 532 C C . ALA A 1 70 ? 9.963 -6.300 4.972 1.00 96.69 70 ALA A C 1
ATOM 534 O O . ALA A 1 70 ? 9.089 -5.797 5.680 1.00 96.69 70 ALA A O 1
ATOM 535 N N . ASP A 1 71 ? 11.144 -5.704 4.769 1.00 97.12 71 ASP A N 1
ATOM 536 C CA . ASP A 1 71 ? 11.511 -4.394 5.334 1.00 97.12 71 ASP A CA 1
ATOM 537 C C . ASP A 1 71 ? 10.557 -3.281 4.869 1.00 97.12 71 ASP A C 1
ATOM 539 O O . ASP A 1 71 ? 10.035 -2.504 5.671 1.00 97.12 71 ASP A O 1
ATOM 543 N N . ARG A 1 72 ? 10.278 -3.209 3.563 1.00 97.31 72 ARG A N 1
ATOM 544 C CA . ARG A 1 72 ? 9.359 -2.229 2.968 1.00 97.31 72 ARG A CA 1
ATOM 545 C C . ARG A 1 72 ? 7.966 -2.345 3.575 1.00 97.31 72 ARG A C 1
ATOM 547 O O . ARG A 1 72 ? 7.381 -1.323 3.935 1.00 97.31 72 ARG A O 1
ATOM 554 N N . ARG A 1 73 ? 7.457 -3.570 3.723 1.00 96.94 73 ARG A N 1
ATOM 555 C CA . ARG A 1 73 ? 6.168 -3.830 4.361 1.00 96.94 73 ARG A CA 1
ATOM 556 C C . ARG A 1 73 ? 6.149 -3.311 5.797 1.00 96.94 73 ARG A C 1
ATOM 558 O O . ARG A 1 73 ? 5.246 -2.553 6.128 1.00 96.94 73 ARG A O 1
ATOM 565 N N . ALA A 1 74 ? 7.151 -3.639 6.612 1.00 97.19 74 ALA A N 1
ATOM 566 C CA . ALA A 1 74 ? 7.234 -3.153 7.991 1.00 97.19 74 ALA A CA 1
ATOM 567 C C . ALA A 1 74 ? 7.275 -1.613 8.067 1.00 97.19 74 ALA A C 1
ATOM 569 O O . ALA A 1 74 ? 6.606 -1.006 8.905 1.00 97.19 74 ALA A O 1
ATOM 570 N N . ARG A 1 75 ? 8.003 -0.957 7.150 1.00 97.50 75 ARG A N 1
ATOM 571 C CA . ARG A 1 75 ? 8.038 0.512 7.050 1.00 97.50 75 ARG A CA 1
ATOM 572 C C . ARG A 1 75 ? 6.666 1.103 6.715 1.00 97.50 75 ARG A C 1
ATOM 574 O O . ARG A 1 75 ? 6.257 2.059 7.371 1.00 97.50 75 ARG A O 1
ATOM 581 N N . PHE A 1 76 ? 5.937 0.541 5.749 1.00 97.81 76 PHE A N 1
ATOM 582 C CA . PHE A 1 76 ? 4.571 0.992 5.459 1.00 97.81 76 PHE A CA 1
ATOM 583 C C . PHE A 1 76 ? 3.597 0.716 6.596 1.00 97.81 76 PHE A C 1
ATOM 585 O O . PHE A 1 76 ? 2.788 1.585 6.901 1.00 97.81 76 PHE A O 1
ATOM 592 N N . GLU A 1 77 ? 3.677 -0.450 7.238 1.00 98.06 77 GLU A N 1
ATOM 593 C CA . GLU A 1 77 ? 2.839 -0.778 8.393 1.00 98.06 77 GLU A CA 1
ATOM 594 C C . GLU A 1 77 ? 3.026 0.266 9.500 1.00 98.06 77 GLU A C 1
ATOM 596 O O . GLU A 1 77 ? 2.039 0.803 9.995 1.00 98.06 77 GLU A O 1
ATOM 601 N N . ASN A 1 78 ? 4.268 0.657 9.804 1.00 98.12 78 ASN A N 1
ATOM 602 C CA . ASN A 1 78 ? 4.546 1.730 10.761 1.00 98.12 78 ASN A CA 1
ATOM 603 C C . ASN A 1 78 ? 3.955 3.077 10.325 1.00 98.12 78 ASN A C 1
ATOM 605 O O . ASN A 1 78 ? 3.297 3.738 11.124 1.00 98.12 78 ASN A O 1
ATOM 609 N N . VAL A 1 79 ? 4.140 3.484 9.065 1.00 98.12 79 VAL A N 1
ATOM 610 C CA . VAL A 1 79 ? 3.569 4.742 8.548 1.00 98.12 79 VAL A CA 1
ATOM 611 C C . VAL A 1 79 ? 2.043 4.745 8.650 1.00 98.12 79 VAL A C 1
ATOM 613 O O . VAL A 1 79 ? 1.459 5.745 9.068 1.00 98.12 79 VAL A O 1
ATOM 616 N N . ILE A 1 80 ? 1.397 3.630 8.310 1.00 98.31 80 ILE A N 1
ATOM 617 C CA . ILE A 1 80 ? -0.056 3.474 8.394 1.00 98.31 80 ILE A CA 1
ATOM 618 C C . ILE A 1 80 ? -0.531 3.517 9.839 1.00 98.31 80 ILE A C 1
ATOM 620 O O . ILE A 1 80 ? -1.492 4.216 10.131 1.00 98.31 80 ILE A O 1
ATOM 624 N N . ILE A 1 81 ? 0.149 2.823 10.749 1.00 98.44 81 ILE A N 1
ATOM 625 C CA . ILE A 1 81 ? -0.164 2.859 12.179 1.00 98.44 81 ILE A CA 1
ATOM 626 C C . ILE A 1 81 ? -0.055 4.290 12.705 1.00 98.44 81 ILE A C 1
ATOM 628 O O . ILE A 1 81 ? -0.959 4.761 13.392 1.00 98.44 81 ILE A O 1
ATOM 632 N N . GLU A 1 82 ? 1.008 5.019 12.366 1.00 98.38 82 GLU A N 1
ATOM 633 C CA . GLU A 1 82 ? 1.175 6.385 12.863 1.00 98.38 82 GLU A CA 1
ATOM 634 C C . GLU A 1 82 ? 0.135 7.372 12.331 1.00 98.38 82 GLU A C 1
ATOM 636 O O . GLU A 1 82 ? -0.159 8.352 13.020 1.00 98.38 82 GLU A O 1
ATOM 641 N N . ASN A 1 83 ? -0.459 7.077 11.175 1.00 98.31 83 ASN A N 1
ATOM 642 C CA . ASN A 1 83 ? -1.442 7.910 10.483 1.00 98.31 83 ASN A CA 1
ATOM 643 C C . ASN A 1 83 ? -2.761 7.144 10.252 1.00 98.31 83 ASN A C 1
ATOM 645 O O . ASN A 1 83 ? -3.367 7.237 9.181 1.00 98.31 83 ASN A O 1
ATOM 649 N N . VAL A 1 84 ? -3.179 6.323 11.223 1.00 98.31 84 VAL A N 1
ATOM 650 C CA . VAL A 1 84 ? -4.310 5.390 11.055 1.00 98.31 84 VAL A CA 1
ATOM 651 C C . VAL A 1 84 ? -5.647 6.103 10.843 1.00 98.31 84 VAL A C 1
ATOM 653 O O . VAL A 1 84 ? -6.486 5.616 10.093 1.00 98.31 84 VAL A O 1
ATOM 656 N N . ASP A 1 85 ? -5.834 7.281 11.432 1.00 97.56 85 ASP A N 1
ATOM 657 C CA . ASP A 1 85 ? -6.993 8.150 11.207 1.00 97.56 85 ASP A CA 1
ATOM 658 C C . ASP A 1 85 ? -7.088 8.625 9.750 1.00 97.56 85 ASP A C 1
ATOM 660 O O . ASP A 1 85 ? -8.161 8.607 9.143 1.00 97.56 85 ASP A O 1
ATOM 664 N N . LEU A 1 86 ? -5.953 9.002 9.160 1.00 97.19 86 LEU A N 1
ATOM 665 C CA . LEU A 1 86 ? -5.869 9.361 7.751 1.00 97.19 86 LEU A CA 1
ATOM 666 C C . LEU A 1 86 ? -6.107 8.141 6.850 1.00 97.19 86 LEU A C 1
ATOM 668 O O . LEU A 1 86 ? -6.854 8.243 5.875 1.00 97.19 86 LEU A O 1
ATOM 672 N N . ALA A 1 87 ? -5.505 6.993 7.173 1.00 97.25 87 ALA A N 1
ATOM 673 C CA . ALA A 1 87 ? -5.716 5.755 6.425 1.00 97.25 87 ALA A CA 1
ATOM 674 C C . ALA A 1 87 ? -7.198 5.340 6.435 1.00 97.25 87 ALA A C 1
ATOM 676 O O . ALA A 1 87 ? -7.758 5.043 5.382 1.00 97.25 87 ALA A O 1
ATOM 677 N N . GLU A 1 88 ? -7.863 5.425 7.589 1.00 96.19 88 GLU A N 1
ATOM 678 C CA . GLU A 1 88 ? -9.307 5.214 7.723 1.00 96.19 88 GLU A CA 1
ATOM 679 C C . GLU A 1 88 ? -10.117 6.181 6.873 1.00 96.19 88 GLU A C 1
ATOM 681 O O . GLU A 1 88 ? -11.023 5.763 6.154 1.00 96.19 88 GLU A O 1
ATOM 686 N N . LYS A 1 89 ? -9.797 7.476 6.937 1.00 95.44 89 LYS A N 1
ATOM 687 C CA . LYS A 1 89 ? -10.491 8.505 6.162 1.00 95.44 89 LYS A CA 1
ATOM 688 C C . LYS A 1 89 ? -10.424 8.201 4.661 1.00 95.44 89 LYS A C 1
ATOM 690 O O . LYS A 1 89 ? -11.446 8.264 3.979 1.00 95.44 89 LYS A O 1
ATOM 695 N N . LEU A 1 90 ? -9.250 7.826 4.153 1.00 94.81 90 LEU A N 1
ATOM 696 C CA . LEU A 1 90 ? -9.056 7.437 2.753 1.00 94.81 90 LEU A CA 1
ATOM 697 C C . LEU A 1 90 ? -9.804 6.143 2.408 1.00 94.81 90 LEU A C 1
ATOM 699 O O . LEU A 1 90 ? -10.536 6.106 1.421 1.00 94.81 90 LEU A O 1
ATOM 703 N N . TYR A 1 91 ? -9.696 5.119 3.256 1.00 93.00 91 TYR A N 1
ATOM 704 C CA . TYR A 1 91 ? -10.387 3.836 3.098 1.00 93.00 91 TYR A CA 1
ATOM 705 C C . TYR A 1 91 ? -11.923 3.953 3.183 1.00 93.00 91 TYR A C 1
ATOM 707 O O . TYR A 1 91 ? -12.666 3.094 2.695 1.00 93.00 91 TYR A O 1
ATOM 715 N N . ASN A 1 92 ? -12.423 5.030 3.790 1.00 91.31 92 ASN A N 1
ATOM 716 C CA . ASN A 1 92 ? -13.840 5.380 3.880 1.00 91.31 92 ASN A CA 1
ATOM 717 C C . ASN A 1 92 ? -14.319 6.311 2.758 1.00 91.31 92 ASN A C 1
ATOM 719 O O . ASN A 1 92 ? -15.403 6.876 2.866 1.00 91.31 92 ASN A O 1
ATOM 723 N N . GLY A 1 93 ? -13.551 6.445 1.675 1.00 90.88 93 GLY A N 1
ATOM 724 C CA . GLY A 1 93 ? -14.006 7.138 0.471 1.00 90.88 93 GLY A CA 1
ATOM 725 C C . GLY A 1 93 ? -13.801 8.650 0.503 1.00 90.88 93 GLY A C 1
ATOM 726 O O . GLY A 1 93 ? -14.417 9.364 -0.281 1.00 90.88 93 GLY A O 1
ATOM 727 N N . ALA A 1 94 ? -12.906 9.184 1.345 1.00 90.88 94 ALA A N 1
ATOM 728 C CA . ALA A 1 94 ? -12.570 10.613 1.279 1.00 90.88 94 ALA A CA 1
ATOM 729 C C . ALA A 1 94 ? -12.004 11.042 -0.087 1.00 90.88 94 ALA A C 1
ATOM 731 O O . ALA A 1 94 ? -12.040 12.221 -0.427 1.00 90.88 94 ALA A O 1
ATOM 732 N N . MET A 1 95 ? -11.489 10.099 -0.883 1.00 88.81 95 MET A N 1
ATOM 733 C CA . MET A 1 95 ? -11.084 10.374 -2.261 1.00 88.81 95 MET A CA 1
ATOM 734 C C . MET A 1 95 ? -12.280 10.588 -3.201 1.00 88.81 95 MET A C 1
ATOM 736 O O . MET A 1 95 ? -12.173 11.320 -4.184 1.00 88.81 95 MET A O 1
ATOM 740 N N . ASP A 1 96 ? -13.427 9.985 -2.891 1.00 86.50 96 ASP A N 1
ATOM 741 C CA . ASP A 1 96 ? -14.631 10.052 -3.720 1.00 86.50 96 ASP A CA 1
ATOM 742 C C . ASP A 1 96 ? -15.329 11.410 -3.604 1.00 86.50 96 ASP A C 1
ATOM 744 O O . ASP A 1 96 ? -16.045 11.817 -4.518 1.00 86.50 96 ASP A O 1
ATOM 748 N N . THR A 1 97 ? -15.070 12.143 -2.516 1.00 88.31 97 THR A N 1
ATOM 749 C CA . THR A 1 97 ? -15.650 13.467 -2.251 1.00 88.31 97 THR A CA 1
ATOM 750 C C . THR A 1 97 ? -14.872 14.621 -2.882 1.00 88.31 97 THR A C 1
ATOM 752 O O . THR A 1 97 ? -15.298 15.765 -2.766 1.00 88.31 97 THR A O 1
ATOM 755 N N . ILE A 1 98 ? -13.720 14.353 -3.503 1.00 88.50 98 ILE A N 1
ATOM 756 C CA . ILE A 1 98 ? -12.840 15.388 -4.059 1.00 88.50 98 ILE A CA 1
ATOM 757 C C . ILE A 1 98 ? -13.230 15.712 -5.499 1.00 88.50 98 ILE A C 1
ATOM 759 O O . ILE A 1 98 ? -13.314 14.822 -6.353 1.00 88.50 98 ILE A O 1
ATOM 763 N N . ASP A 1 99 ? -13.381 17.004 -5.796 1.00 87.69 99 ASP A N 1
ATOM 764 C CA . ASP A 1 99 ? -13.444 17.485 -7.170 1.00 87.69 99 ASP A CA 1
ATOM 765 C C . ASP A 1 99 ? -12.033 17.619 -7.757 1.00 87.69 99 ASP A C 1
ATOM 767 O O . ASP A 1 99 ? -11.327 18.609 -7.567 1.00 87.69 99 ASP A O 1
ATOM 771 N N . PHE A 1 100 ? -11.638 16.623 -8.545 1.00 85.19 100 PHE A N 1
ATOM 772 C CA . PHE A 1 100 ? -10.359 16.606 -9.256 1.00 85.19 100 PHE A CA 1
ATOM 773 C C . PHE A 1 100 ? -10.277 17.582 -10.447 1.00 85.19 100 PHE A C 1
ATOM 775 O O . PHE A 1 100 ? -9.302 17.543 -11.196 1.00 85.19 100 PHE A O 1
ATOM 782 N N . THR A 1 101 ? -11.264 18.463 -10.648 1.00 84.69 101 THR A N 1
ATOM 783 C CA . THR A 1 101 ? -11.110 19.652 -11.511 1.00 84.69 101 THR A CA 1
ATOM 784 C C . THR A 1 101 ? -10.754 20.920 -10.751 1.00 84.69 101 THR A C 1
ATOM 786 O O . THR A 1 101 ? -10.290 21.884 -11.362 1.00 84.69 101 THR A O 1
ATOM 789 N N . ASP A 1 102 ? -10.882 20.913 -9.427 1.00 90.12 102 ASP A N 1
ATOM 790 C CA . ASP A 1 102 ? -10.512 22.035 -8.582 1.00 90.12 102 ASP A CA 1
ATOM 791 C C . ASP A 1 102 ? -9.060 21.886 -8.100 1.00 90.12 102 ASP A C 1
ATOM 793 O O . ASP A 1 102 ? -8.718 21.030 -7.279 1.00 90.12 102 ASP A O 1
ATOM 797 N N . ARG A 1 103 ? -8.176 22.762 -8.594 1.00 90.88 103 ARG A N 1
ATOM 798 C CA . ARG A 1 103 ? -6.757 22.790 -8.197 1.00 90.88 103 ARG A CA 1
ATOM 799 C C . ARG A 1 103 ? -6.570 22.977 -6.694 1.00 90.88 103 ARG A C 1
ATOM 801 O O . ARG A 1 103 ? -5.587 22.471 -6.153 1.00 90.88 103 ARG A O 1
ATOM 808 N N . LYS A 1 104 ? -7.478 23.695 -6.029 1.00 95.19 104 LYS A N 1
ATOM 809 C CA . LYS A 1 104 ? -7.426 23.899 -4.582 1.00 95.19 104 LYS A CA 1
ATOM 810 C C . LYS A 1 104 ? -7.659 22.575 -3.860 1.00 95.19 104 LYS A C 1
ATOM 812 O O . LYS A 1 104 ? -6.829 22.191 -3.042 1.00 95.19 104 LYS A O 1
ATOM 817 N N . GLN A 1 105 ? -8.707 21.842 -4.231 1.00 93.56 105 GLN A N 1
ATOM 818 C CA . GLN A 1 105 ? -9.013 20.537 -3.637 1.00 93.56 105 GLN A CA 1
ATOM 819 C C . GLN A 1 105 ? -7.929 19.494 -3.935 1.00 93.56 105 GLN A C 1
ATOM 821 O O . GLN A 1 105 ? -7.580 18.707 -3.059 1.00 93.56 105 GLN A O 1
ATOM 826 N N . ILE A 1 106 ? -7.314 19.527 -5.123 1.00 91.44 106 ILE A N 1
ATOM 827 C CA . ILE A 1 106 ? -6.127 18.705 -5.420 1.00 91.44 106 ILE A CA 1
ATOM 828 C C . ILE A 1 106 ? -4.962 19.061 -4.483 1.00 91.44 106 ILE A C 1
ATOM 830 O O . ILE A 1 106 ? -4.290 18.171 -3.964 1.00 91.44 106 ILE A O 1
ATOM 834 N N . GLY A 1 107 ? -4.704 20.352 -4.253 1.00 93.50 107 GLY A N 1
ATOM 835 C CA . GLY A 1 107 ? -3.664 20.807 -3.326 1.00 93.50 107 GLY A CA 1
ATOM 836 C C . GLY A 1 107 ? -3.927 20.374 -1.880 1.00 93.50 107 GLY A C 1
ATOM 837 O O . GLY A 1 107 ? -3.003 19.949 -1.180 1.00 93.50 107 GLY A O 1
ATOM 838 N N . GLU A 1 108 ? -5.187 20.426 -1.450 1.00 93.81 108 GLU A N 1
ATOM 839 C CA . GLU A 1 108 ? -5.636 19.949 -0.140 1.00 93.81 108 GLU A CA 1
ATOM 840 C C . GLU A 1 108 ? -5.474 18.430 -0.017 1.00 93.81 108 GLU A C 1
ATOM 842 O O . GLU A 1 108 ? -4.919 17.957 0.974 1.00 93.81 108 GLU A O 1
ATOM 847 N N . PHE A 1 109 ? -5.856 17.668 -1.045 1.00 92.62 109 PHE A N 1
ATOM 848 C CA . PHE A 1 109 ? -5.637 16.224 -1.097 1.00 92.62 109 PHE A CA 1
ATOM 849 C C . PHE A 1 109 ? -4.155 15.870 -1.015 1.00 92.62 109 PHE A C 1
ATOM 851 O O . PHE A 1 109 ? -3.770 15.072 -0.166 1.00 92.62 109 PHE A O 1
ATOM 858 N N . ASN A 1 110 ? -3.313 16.504 -1.836 1.00 93.38 110 ASN A N 1
ATOM 859 C CA . ASN A 1 110 ? -1.866 16.285 -1.827 1.00 93.38 110 ASN A CA 1
ATOM 860 C C . ASN A 1 110 ? -1.255 16.586 -0.453 1.00 93.38 110 ASN A C 1
ATOM 862 O O . ASN A 1 110 ? -0.395 15.848 0.023 1.00 93.38 110 ASN A O 1
ATOM 866 N N . SER A 1 111 ? -1.719 17.651 0.206 1.00 94.88 111 SER A N 1
ATOM 867 C CA . SER A 1 111 ? -1.296 17.987 1.569 1.00 94.88 111 SER A CA 1
ATOM 868 C C . SER A 1 111 ? -1.764 16.942 2.581 1.00 94.88 111 SER A C 1
ATOM 870 O O . SER A 1 111 ? -0.992 16.553 3.454 1.00 94.88 111 SER A O 1
ATOM 872 N N . MET A 1 112 ? -3.001 16.458 2.438 1.00 94.31 112 MET A N 1
ATOM 873 C CA . MET A 1 112 ? -3.600 15.444 3.302 1.00 94.31 112 MET A CA 1
ATOM 874 C C . MET A 1 112 ? -2.874 14.099 3.195 1.00 94.31 112 MET A C 1
ATOM 876 O O . MET A 1 112 ? -2.589 13.498 4.222 1.00 94.31 112 MET A O 1
ATOM 880 N N . VAL A 1 113 ? -2.544 13.629 1.987 1.00 95.56 113 VAL A N 1
ATOM 881 C CA . VAL A 1 113 ? -1.874 12.328 1.791 1.00 95.56 113 VAL A CA 1
ATOM 882 C C . VAL A 1 113 ? -0.362 12.382 1.987 1.00 95.56 113 VAL A C 1
ATOM 884 O O . VAL A 1 113 ? 0.278 11.335 2.019 1.00 95.56 113 VAL A O 1
ATOM 887 N N . LYS A 1 114 ? 0.223 13.573 2.169 1.00 96.25 114 LYS A N 1
ATOM 888 C CA . LYS A 1 114 ? 1.669 13.764 2.346 1.00 96.25 114 LYS A CA 1
ATOM 889 C C . LYS A 1 114 ? 2.303 12.806 3.374 1.00 96.25 114 LYS A C 1
ATOM 891 O O . LYS A 1 114 ? 3.345 12.241 3.040 1.00 96.25 114 LYS A O 1
ATOM 896 N N . PRO A 1 115 ? 1.711 12.547 4.562 1.00 96.88 115 PRO A N 1
ATOM 897 C CA . PRO A 1 115 ? 2.277 11.609 5.539 1.00 96.88 115 PRO A CA 1
ATOM 898 C C . PRO A 1 115 ? 2.364 10.157 5.047 1.00 96.88 115 PRO A C 1
ATOM 900 O O . PRO A 1 115 ? 3.166 9.386 5.559 1.00 96.88 115 PRO A O 1
ATOM 903 N N . LEU A 1 116 ? 1.565 9.786 4.044 1.00 96.31 116 LEU A N 1
ATOM 904 C CA . LEU A 1 116 ? 1.558 8.459 3.428 1.00 96.31 116 LEU A CA 1
ATOM 905 C C . LEU A 1 116 ? 2.459 8.375 2.188 1.00 96.31 116 LEU A C 1
ATOM 907 O O . LEU A 1 116 ? 2.507 7.335 1.539 1.00 96.31 116 LEU A O 1
ATOM 911 N N . THR A 1 117 ? 3.177 9.445 1.845 1.00 94.44 117 THR A N 1
ATOM 912 C CA . THR A 1 117 ? 4.028 9.527 0.647 1.00 94.44 117 THR A CA 1
ATOM 913 C C . THR A 1 117 ? 5.495 9.789 1.011 1.00 94.44 117 THR A C 1
ATOM 915 O O . THR A 1 117 ? 5.799 10.144 2.156 1.00 94.44 117 THR A O 1
ATOM 918 N N . PRO A 1 118 ? 6.444 9.611 0.072 1.00 94.19 118 PRO A N 1
ATOM 919 C CA . PRO A 1 118 ? 7.843 9.945 0.315 1.00 94.19 118 PRO A CA 1
ATOM 920 C C . PRO A 1 118 ? 8.044 11.419 0.713 1.00 94.19 118 PRO A C 1
ATOM 922 O O . PRO A 1 118 ? 7.350 12.295 0.196 1.00 94.19 118 PRO A O 1
ATOM 925 N N . PRO A 1 119 ? 9.011 11.727 1.599 1.00 94.25 119 PRO A N 1
ATOM 926 C CA . PRO A 1 119 ? 10.013 10.817 2.164 1.00 94.25 119 PRO A CA 1
ATOM 927 C C . PRO A 1 119 ? 9.556 10.060 3.423 1.00 94.25 119 PRO A C 1
ATOM 929 O O . PRO A 1 119 ? 10.349 9.300 3.971 1.00 94.25 119 PRO A O 1
ATOM 932 N N . VAL A 1 120 ? 8.327 10.278 3.907 1.00 93.56 120 VAL A N 1
ATOM 933 C CA . VAL A 1 120 ? 7.824 9.624 5.129 1.00 93.56 120 VAL A CA 1
ATOM 934 C C . VAL A 1 120 ? 7.578 8.139 4.870 1.00 93.56 120 VAL A C 1
ATOM 936 O O . VAL A 1 120 ? 8.034 7.288 5.630 1.00 93.56 120 VAL A O 1
ATOM 939 N N . ALA A 1 121 ? 6.903 7.831 3.765 1.00 94.06 121 ALA A N 1
ATOM 940 C CA . ALA A 1 121 ? 6.722 6.469 3.289 1.00 94.06 121 ALA A CA 1
ATOM 941 C C . ALA A 1 121 ? 7.836 6.045 2.312 1.00 94.06 121 ALA A C 1
ATOM 943 O O . ALA A 1 121 ? 8.449 6.907 1.671 1.00 94.06 121 ALA A O 1
ATOM 944 N N . PRO A 1 122 ? 8.099 4.731 2.158 1.00 93.81 122 PRO A N 1
ATOM 945 C CA . PRO A 1 122 ? 9.017 4.224 1.141 1.00 93.81 122 PRO A CA 1
ATOM 946 C C . PRO A 1 122 ? 8.729 4.776 -0.266 1.00 93.81 122 PRO A C 1
ATOM 948 O O . PRO A 1 122 ? 7.577 4.917 -0.675 1.00 93.81 122 PRO A O 1
ATOM 951 N N . ALA A 1 123 ? 9.787 5.067 -1.027 1.00 93.62 123 ALA A N 1
ATOM 952 C CA . ALA A 1 123 ? 9.701 5.598 -2.389 1.00 93.62 123 ALA A CA 1
ATOM 953 C C . ALA A 1 123 ? 9.333 4.515 -3.417 1.00 93.62 123 ALA A C 1
ATOM 955 O O . ALA A 1 123 ? 8.981 3.391 -3.056 1.00 93.62 123 ALA A O 1
ATOM 956 N N . ASN A 1 124 ? 9.404 4.844 -4.713 1.00 92.94 124 ASN A N 1
ATOM 957 C CA . ASN A 1 124 ? 9.172 3.879 -5.789 1.00 92.94 124 ASN A CA 1
ATOM 958 C C . ASN A 1 124 ? 10.087 2.646 -5.636 1.00 92.94 124 ASN A C 1
ATOM 960 O O . ASN A 1 124 ? 11.303 2.778 -5.477 1.00 92.94 124 ASN A O 1
ATOM 964 N N . MET A 1 125 ? 9.482 1.457 -5.701 1.00 95.56 125 MET A N 1
ATOM 965 C CA . MET A 1 125 ? 10.132 0.178 -5.413 1.00 95.56 125 MET A CA 1
ATOM 966 C C . MET A 1 125 ? 11.340 -0.086 -6.317 1.00 95.56 125 MET A C 1
ATOM 968 O O . MET A 1 125 ? 12.426 -0.385 -5.821 1.00 95.56 125 MET A O 1
ATOM 972 N N . GLY A 1 126 ? 11.178 0.083 -7.634 1.00 95.12 126 GLY A N 1
ATOM 973 C CA . GLY A 1 126 ? 12.259 -0.121 -8.600 1.00 95.12 126 GLY A CA 1
ATOM 974 C C . GLY A 1 126 ? 13.437 0.826 -8.361 1.00 95.12 126 GLY A C 1
ATOM 975 O O . GLY A 1 126 ? 14.590 0.402 -8.382 1.00 95.12 126 GLY A O 1
ATOM 976 N N . ALA A 1 127 ? 13.163 2.100 -8.066 1.00 94.38 127 ALA A N 1
ATOM 977 C CA . ALA A 1 127 ? 14.205 3.081 -7.758 1.00 94.38 127 ALA A CA 1
ATOM 978 C C . ALA A 1 127 ? 14.964 2.764 -6.454 1.00 94.38 127 ALA A C 1
ATOM 980 O O . ALA A 1 127 ? 16.191 2.874 -6.422 1.00 94.38 127 ALA A O 1
ATOM 981 N N . GLU A 1 128 ? 14.269 2.355 -5.385 1.00 96.50 128 GLU A N 1
ATOM 982 C CA . GLU A 1 128 ? 14.921 1.964 -4.128 1.00 96.50 128 GLU A CA 1
ATOM 983 C C . GLU A 1 128 ? 15.791 0.713 -4.296 1.00 96.50 128 GLU A C 1
ATOM 985 O O . GLU A 1 128 ? 16.923 0.690 -3.811 1.00 96.50 128 GLU A O 1
ATOM 990 N N . LEU A 1 129 ? 15.289 -0.307 -4.997 1.00 98.00 129 LEU A N 1
ATOM 991 C CA . LEU A 1 129 ? 16.021 -1.548 -5.239 1.00 98.00 129 LEU A CA 1
ATOM 992 C C . LEU A 1 129 ? 17.289 -1.320 -6.076 1.00 98.00 129 LEU A C 1
ATOM 994 O O . LEU A 1 129 ? 18.343 -1.863 -5.739 1.00 98.00 129 LEU A O 1
ATOM 998 N N . THR A 1 130 ? 17.230 -0.479 -7.114 1.00 97.56 130 THR A N 1
ATOM 999 C CA . THR A 1 130 ? 18.423 -0.096 -7.890 1.00 97.56 130 THR A CA 1
ATOM 1000 C C . THR A 1 130 ? 19.397 0.730 -7.058 1.00 97.56 130 THR A C 1
ATOM 1002 O O . THR A 1 130 ? 20.592 0.448 -7.058 1.00 97.56 130 THR A O 1
ATOM 1005 N N . LYS A 1 131 ? 18.910 1.695 -6.265 1.00 97.06 131 LYS A N 1
ATOM 1006 C CA . LYS A 1 131 ? 19.764 2.482 -5.359 1.00 97.06 131 LYS A CA 1
ATOM 1007 C C . LYS A 1 131 ? 20.499 1.603 -4.337 1.00 97.06 131 LYS A C 1
ATOM 1009 O O . LYS A 1 131 ? 21.616 1.931 -3.951 1.00 97.06 131 LYS A O 1
ATOM 1014 N N . ARG A 1 132 ? 19.887 0.496 -3.903 1.00 96.94 132 ARG A N 1
ATOM 1015 C CA . ARG A 1 132 ? 20.489 -0.499 -2.996 1.00 96.94 132 ARG A CA 1
ATOM 1016 C C . ARG A 1 132 ? 21.405 -1.507 -3.706 1.00 96.94 132 ARG A C 1
ATOM 1018 O O . ARG A 1 132 ? 21.950 -2.382 -3.042 1.00 96.94 132 ARG A O 1
ATOM 1025 N N . GLY A 1 133 ? 21.561 -1.419 -5.028 1.00 97.75 133 GLY A N 1
ATOM 1026 C CA . GLY A 1 133 ? 22.342 -2.377 -5.815 1.00 97.75 133 GLY A CA 1
ATOM 1027 C C . GLY A 1 133 ? 21.731 -3.780 -5.864 1.00 97.75 133 GLY A C 1
ATOM 1028 O O . GLY A 1 133 ? 22.447 -4.746 -6.112 1.00 97.75 133 GLY A O 1
ATOM 1029 N N . ILE A 1 134 ? 20.427 -3.910 -5.589 1.00 98.19 134 ILE A N 1
ATOM 1030 C CA . ILE A 1 134 ? 19.707 -5.189 -5.668 1.00 98.19 134 ILE A CA 1
ATOM 1031 C C . ILE A 1 134 ? 19.276 -5.453 -7.110 1.00 98.19 134 ILE A C 1
ATOM 1033 O O . ILE A 1 134 ? 19.403 -6.576 -7.580 1.00 98.19 134 ILE A O 1
ATOM 1037 N N . LEU A 1 135 ? 18.802 -4.422 -7.816 1.00 98.31 135 LEU A N 1
ATOM 1038 C CA . LEU A 1 135 ? 18.501 -4.507 -9.244 1.00 98.31 135 LEU A CA 1
ATOM 1039 C C . LEU A 1 135 ? 19.541 -3.756 -10.066 1.00 98.31 135 LEU A C 1
ATOM 1041 O O . LEU A 1 135 ? 19.895 -2.621 -9.744 1.00 98.31 135 LEU A O 1
ATOM 1045 N N . SER A 1 136 ? 19.943 -4.349 -11.185 1.00 96.94 136 SER A N 1
ATOM 1046 C CA . SER A 1 136 ? 20.612 -3.622 -12.261 1.00 96.94 136 SER A CA 1
ATOM 1047 C C . SER A 1 136 ? 19.641 -2.686 -12.991 1.00 96.94 136 SER A C 1
ATOM 1049 O O . SER A 1 136 ? 18.417 -2.836 -12.912 1.00 96.94 136 SER A O 1
ATOM 1051 N N . ASP A 1 137 ? 20.177 -1.745 -13.770 1.00 95.44 137 ASP A N 1
ATOM 1052 C CA . ASP A 1 137 ? 19.365 -0.854 -14.608 1.00 95.44 137 ASP A CA 1
ATOM 1053 C C . ASP A 1 137 ? 18.521 -1.628 -15.631 1.00 95.44 137 ASP A C 1
ATOM 1055 O O . ASP A 1 137 ? 17.371 -1.268 -15.893 1.00 95.44 137 ASP A O 1
ATOM 1059 N N . VAL A 1 138 ? 19.062 -2.720 -16.188 1.00 96.38 138 VAL A N 1
ATOM 1060 C CA . VAL A 1 138 ? 18.331 -3.599 -17.115 1.00 96.38 138 VAL A CA 1
ATOM 1061 C C . VAL A 1 138 ? 17.168 -4.273 -16.395 1.00 96.38 138 VAL A C 1
ATOM 1063 O O . VAL A 1 138 ? 16.045 -4.232 -16.897 1.00 96.38 138 VAL A O 1
ATOM 1066 N N . GLN A 1 139 ? 17.405 -4.829 -15.202 1.00 97.75 139 GLN A N 1
ATOM 1067 C CA . GLN A 1 139 ? 16.355 -5.478 -14.416 1.00 97.75 139 GLN A CA 1
ATOM 1068 C C . GLN A 1 139 ? 15.250 -4.498 -14.024 1.00 97.75 139 GLN A C 1
ATOM 1070 O O . GLN A 1 139 ? 14.072 -4.818 -14.191 1.00 97.75 139 GLN A O 1
ATOM 1075 N N . LYS A 1 140 ? 15.610 -3.285 -13.580 1.00 97.56 140 LYS A N 1
ATOM 1076 C CA . LYS A 1 140 ? 14.646 -2.221 -13.274 1.00 97.56 140 LYS A CA 1
ATOM 1077 C C . LYS A 1 140 ? 13.816 -1.849 -14.499 1.00 97.56 140 LYS A C 1
ATOM 1079 O O . LYS A 1 140 ? 12.596 -1.841 -14.426 1.00 97.56 140 LYS A O 1
ATOM 1084 N N . ARG A 1 141 ? 14.452 -1.560 -15.636 1.00 97.06 141 ARG A N 1
ATOM 1085 C CA . ARG A 1 141 ? 13.736 -1.169 -16.861 1.00 97.06 141 ARG A CA 1
ATOM 1086 C C . ARG A 1 141 ? 12.819 -2.280 -17.373 1.00 97.06 141 ARG A C 1
ATOM 1088 O O . ARG A 1 141 ? 11.742 -1.986 -17.886 1.00 97.06 141 ARG A O 1
ATOM 1095 N N . PHE A 1 142 ? 13.219 -3.544 -17.224 1.00 98.00 142 PHE A N 1
ATOM 1096 C CA . PHE A 1 142 ? 12.360 -4.678 -17.558 1.00 98.00 142 PHE A CA 1
ATOM 1097 C C . PHE A 1 142 ? 11.170 -4.780 -16.591 1.00 98.00 142 PHE A C 1
ATOM 1099 O O . PHE A 1 142 ? 10.045 -4.996 -17.032 1.00 98.00 142 PHE A O 1
ATOM 1106 N N . ASN A 1 143 ? 11.383 -4.528 -15.295 1.00 98.19 143 ASN A N 1
ATOM 1107 C CA . ASN A 1 143 ? 10.304 -4.439 -14.309 1.00 98.19 143 ASN A CA 1
ATOM 1108 C C . ASN A 1 143 ? 9.307 -3.327 -14.663 1.00 98.19 143 ASN A C 1
ATOM 1110 O O . ASN A 1 143 ? 8.102 -3.564 -14.706 1.00 98.19 143 ASN A O 1
ATOM 1114 N N . ASP A 1 144 ? 9.821 -2.137 -14.989 1.00 97.31 144 ASP A N 1
ATOM 1115 C CA . ASP A 1 144 ? 9.022 -0.983 -15.401 1.00 97.31 144 ASP A CA 1
ATOM 1116 C C . ASP A 1 144 ? 8.205 -1.299 -16.669 1.00 97.31 144 ASP A C 1
ATOM 1118 O O . ASP A 1 144 ? 7.047 -0.900 -16.762 1.00 97.31 144 ASP A O 1
ATOM 1122 N N . LYS A 1 145 ? 8.769 -2.051 -17.631 1.00 97.56 145 LYS A N 1
ATOM 1123 C CA . LYS A 1 145 ? 8.056 -2.520 -18.838 1.00 97.56 145 LYS A CA 1
ATOM 1124 C C . LYS A 1 145 ? 6.838 -3.376 -18.469 1.00 97.56 145 LYS A C 1
ATOM 1126 O O . LYS A 1 145 ? 5.744 -3.100 -18.956 1.00 97.56 145 LYS A O 1
ATOM 1131 N N . ILE A 1 146 ? 7.018 -4.371 -17.598 1.00 98.25 146 ILE A N 1
ATOM 1132 C CA . ILE A 1 146 ? 5.949 -5.286 -17.162 1.00 98.25 146 ILE A CA 1
ATOM 1133 C C . ILE A 1 146 ? 4.877 -4.524 -16.368 1.00 98.25 146 ILE A C 1
ATOM 1135 O O . ILE A 1 146 ? 3.681 -4.644 -16.642 1.00 98.25 146 ILE A O 1
ATOM 1139 N N . ALA A 1 147 ? 5.292 -3.684 -15.416 1.00 97.06 147 ALA A N 1
ATOM 1140 C CA . ALA A 1 147 ? 4.373 -2.871 -14.626 1.00 97.06 147 ALA A CA 1
ATOM 1141 C C . ALA A 1 147 ? 3.589 -1.878 -15.501 1.00 97.06 147 ALA A C 1
ATOM 1143 O O . ALA A 1 147 ? 2.392 -1.660 -15.286 1.00 97.06 147 ALA A O 1
ATOM 1144 N N . LYS A 1 148 ? 4.236 -1.293 -16.519 1.00 96.19 148 LYS A N 1
ATOM 1145 C CA . LYS A 1 148 ? 3.590 -0.394 -17.477 1.00 96.19 148 LYS A CA 1
ATOM 1146 C C . LYS A 1 148 ? 2.518 -1.112 -18.294 1.00 96.19 148 LYS A C 1
ATOM 1148 O O . LYS A 1 148 ? 1.429 -0.563 -18.418 1.00 96.19 148 LYS A O 1
ATOM 1153 N N . GLU A 1 149 ? 2.787 -2.315 -18.803 1.00 97.56 149 GLU A N 1
ATOM 1154 C CA . GLU A 1 149 ? 1.794 -3.110 -19.545 1.00 97.56 149 GLU A CA 1
ATOM 1155 C C . GLU A 1 149 ? 0.510 -3.303 -18.727 1.00 97.56 149 GLU A C 1
ATOM 1157 O O . GLU A 1 149 ? -0.590 -3.015 -19.206 1.00 97.56 149 GLU A O 1
ATOM 1162 N N . TYR A 1 150 ? 0.646 -3.717 -17.463 1.00 96.88 150 TYR A N 1
ATOM 1163 C CA . TYR A 1 150 ? -0.500 -3.878 -16.573 1.00 96.88 150 TYR A CA 1
ATOM 1164 C C . TYR A 1 150 ? -1.221 -2.554 -16.307 1.00 96.88 150 TYR A C 1
ATOM 1166 O O . TYR A 1 150 ? -2.448 -2.488 -16.383 1.00 96.88 150 TYR A O 1
ATOM 1174 N N . ASN A 1 151 ? -0.480 -1.484 -16.012 1.00 94.06 151 ASN A N 1
ATOM 1175 C CA . ASN A 1 151 ? -1.066 -0.171 -15.751 1.00 94.06 151 ASN A CA 1
ATOM 1176 C C . ASN A 1 151 ? -1.804 0.389 -16.970 1.00 94.06 151 ASN A C 1
ATOM 1178 O O . ASN A 1 151 ? -2.884 0.954 -16.811 1.00 94.06 151 ASN A O 1
ATOM 1182 N N . ASP A 1 152 ? -1.272 0.205 -18.177 1.00 93.94 152 ASP A N 1
ATOM 1183 C CA . ASP A 1 152 ? -1.935 0.598 -19.418 1.00 93.94 152 ASP A CA 1
ATOM 1184 C C . ASP A 1 152 ? -3.242 -0.188 -19.604 1.00 93.94 152 ASP A C 1
ATOM 1186 O O . ASP A 1 152 ? -4.284 0.412 -19.880 1.00 93.94 152 ASP A O 1
ATOM 1190 N N . ALA A 1 153 ? -3.222 -1.508 -19.381 1.00 94.25 153 ALA A N 1
ATOM 1191 C CA . ALA A 1 153 ? -4.414 -2.352 -19.457 1.00 94.25 153 ALA A CA 1
ATOM 1192 C C . ALA A 1 153 ? -5.464 -1.981 -18.396 1.00 94.25 153 ALA A C 1
ATOM 1194 O O . ALA A 1 153 ? -6.649 -1.867 -18.714 1.00 94.25 153 ALA A O 1
ATOM 1195 N N . ARG A 1 154 ? -5.039 -1.726 -17.153 1.00 91.38 154 ARG A N 1
ATOM 1196 C CA . ARG A 1 154 ? -5.900 -1.252 -16.061 1.00 91.38 154 ARG A CA 1
ATOM 1197 C C . ARG A 1 154 ? -6.519 0.097 -16.380 1.00 91.38 154 ARG A C 1
ATOM 1199 O O . ARG A 1 154 ? -7.729 0.254 -16.260 1.00 91.38 154 ARG A O 1
ATOM 1206 N N . ASN A 1 155 ? -5.716 1.057 -16.825 1.00 87.94 155 ASN A N 1
ATOM 1207 C CA . ASN A 1 155 ? -6.197 2.387 -17.187 1.00 87.94 155 ASN A CA 1
ATOM 1208 C C . ASN A 1 155 ? -7.170 2.322 -18.369 1.00 87.94 155 ASN A C 1
ATOM 1210 O O . ASN A 1 155 ? -8.162 3.047 -18.377 1.00 87.94 155 ASN A O 1
ATOM 1214 N N . LYS A 1 156 ? -6.919 1.444 -19.349 1.00 88.81 156 LYS A N 1
ATOM 1215 C CA . LYS A 1 156 ? -7.846 1.185 -20.455 1.00 88.81 156 LYS A CA 1
ATOM 1216 C C . LYS A 1 156 ? -9.178 0.630 -19.944 1.00 88.81 156 LYS A C 1
ATOM 1218 O O . LYS A 1 156 ? -10.210 1.226 -20.231 1.00 88.81 156 LYS A O 1
ATOM 1223 N N . ALA A 1 157 ? -9.151 -0.425 -19.127 1.00 86.31 157 ALA A N 1
ATOM 1224 C CA . ALA A 1 157 ? -10.357 -1.030 -18.561 1.00 86.31 157 ALA A CA 1
ATOM 1225 C C . ALA A 1 157 ? -11.168 -0.035 -17.710 1.00 86.31 157 ALA A C 1
ATOM 1227 O O . ALA A 1 157 ? -12.392 0.017 -17.805 1.00 86.31 157 ALA A O 1
ATOM 1228 N N . LEU A 1 158 ? -10.492 0.802 -16.915 1.00 80.00 158 LEU A N 1
ATOM 1229 C CA . LEU A 1 158 ? -11.137 1.842 -16.109 1.00 80.00 158 LEU A CA 1
ATOM 1230 C C . LEU A 1 158 ? -11.737 2.965 -16.960 1.00 80.00 158 LEU A C 1
ATOM 1232 O O . LEU A 1 158 ? -12.764 3.524 -16.583 1.00 80.00 158 LEU A O 1
ATOM 1236 N N . ARG A 1 159 ? -11.122 3.312 -18.095 1.00 78.75 159 ARG A N 1
ATOM 1237 C CA . ARG A 1 159 ? -11.718 4.261 -19.043 1.00 78.75 159 ARG A CA 1
ATOM 1238 C C . ARG A 1 159 ? -12.967 3.657 -19.663 1.00 78.75 159 ARG A C 1
ATOM 1240 O O . ARG A 1 159 ? -14.017 4.269 -19.549 1.00 78.75 159 ARG A O 1
ATOM 1247 N N . GLU A 1 160 ? -12.860 2.456 -20.229 1.00 78.75 160 GLU A N 1
ATOM 1248 C CA . GLU A 1 160 ? -13.942 1.745 -20.929 1.00 78.75 160 GLU A CA 1
ATOM 1249 C C . GLU A 1 160 ? -15.153 1.461 -20.024 1.00 78.75 160 GLU A C 1
ATOM 1251 O O . GLU A 1 160 ? -16.288 1.674 -20.441 1.00 78.75 160 GLU A O 1
ATOM 1256 N N . GLY A 1 161 ? -14.931 1.086 -18.760 1.00 66.69 161 GLY A N 1
ATOM 1257 C CA . GLY A 1 161 ? -16.007 0.866 -17.785 1.00 66.69 161 GLY A CA 1
ATOM 1258 C C . GLY A 1 161 ? -16.750 2.134 -17.338 1.00 66.69 161 GLY A C 1
ATOM 1259 O O . GLY A 1 161 ? -17.844 2.028 -16.793 1.00 66.69 161 GLY A O 1
ATOM 1260 N N . ASN A 1 162 ? -16.186 3.324 -17.579 1.00 58.00 162 ASN A N 1
ATOM 1261 C CA . ASN A 1 162 ? -16.761 4.616 -17.187 1.00 58.00 162 ASN A CA 1
ATOM 1262 C C . ASN A 1 162 ? -17.349 5.416 -18.370 1.00 58.00 162 ASN A C 1
ATOM 1264 O O . ASN A 1 162 ? -17.853 6.517 -18.155 1.00 58.00 162 ASN A O 1
ATOM 1268 N N . VAL A 1 163 ? -17.318 4.898 -19.609 1.00 52.81 163 VAL A N 1
ATOM 1269 C CA . VAL A 1 163 ? -17.811 5.602 -20.822 1.00 52.81 163 VAL A CA 1
ATOM 1270 C C . VAL A 1 163 ? -19.338 5.526 -20.994 1.00 52.81 163 VAL A C 1
ATOM 1272 O O . VAL A 1 163 ? -19.850 5.692 -22.096 1.00 52.81 163 VAL A O 1
ATOM 1275 N N . ALA A 1 164 ? -20.110 5.322 -19.926 1.00 49.78 164 ALA A N 1
ATOM 1276 C CA . ALA A 1 164 ? -21.574 5.340 -20.017 1.00 49.78 164 ALA A CA 1
ATOM 1277 C C . ALA A 1 164 ? -22.172 6.755 -20.241 1.00 49.78 164 ALA A C 1
ATOM 1279 O O . ALA A 1 164 ? -23.385 6.922 -20.153 1.00 49.78 164 ALA A O 1
ATOM 1280 N N . GLY A 1 165 ? -21.361 7.776 -20.546 1.00 53.03 165 GLY A N 1
ATOM 1281 C CA . GLY A 1 165 ? -21.835 9.119 -20.891 1.00 53.03 165 GLY A CA 1
ATOM 1282 C C . GLY A 1 165 ? -20.839 9.913 -21.744 1.00 53.03 165 GLY A C 1
ATOM 1283 O O . GLY A 1 165 ? -19.627 9.785 -21.583 1.00 53.03 165 GLY A O 1
ATOM 1284 N N . GLU A 1 166 ? -21.362 10.757 -22.638 1.00 56.09 166 GLU A N 1
ATOM 1285 C CA . GLU A 1 166 ? -20.631 11.577 -23.626 1.00 56.09 166 GLU A CA 1
ATOM 1286 C C . GLU A 1 166 ? -19.771 12.717 -23.028 1.00 56.09 166 GLU A C 1
ATOM 1288 O O . GLU A 1 166 ? -19.189 13.520 -23.762 1.00 56.09 166 GLU A O 1
ATOM 1293 N N . ASP A 1 167 ? -19.653 12.815 -21.700 1.00 68.44 167 ASP A N 1
ATOM 1294 C CA . ASP A 1 167 ? -18.944 13.916 -21.049 1.00 68.44 167 ASP A CA 1
ATOM 1295 C C . ASP A 1 167 ? -17.423 13.678 -21.000 1.00 68.44 167 ASP A C 1
ATOM 1297 O O . ASP A 1 167 ? -16.874 13.013 -20.113 1.00 68.44 167 ASP A O 1
ATOM 1301 N N . LYS A 1 168 ? -16.704 14.291 -21.948 1.00 64.38 168 LYS A N 1
ATOM 1302 C CA . LYS A 1 168 ? -15.231 14.308 -21.990 1.00 64.38 168 LYS A CA 1
ATOM 1303 C C . LYS A 1 168 ? -14.602 14.831 -20.688 1.00 64.38 168 LYS A C 1
ATOM 1305 O O . LYS A 1 168 ? -13.502 14.390 -20.342 1.00 64.38 168 LYS A O 1
ATOM 1310 N N . ASN A 1 169 ? -15.279 15.712 -19.945 1.00 70.44 169 ASN A N 1
ATOM 1311 C CA . ASN A 1 169 ? -14.778 16.224 -18.667 1.00 70.44 169 ASN A CA 1
ATOM 1312 C C . ASN A 1 169 ? -14.858 15.169 -17.557 1.00 70.44 169 ASN A C 1
ATOM 1314 O O . ASN A 1 169 ? -13.962 15.106 -16.713 1.00 70.44 169 ASN A O 1
ATOM 1318 N N . ALA A 1 170 ? -15.868 14.296 -17.575 1.00 71.38 170 ALA A N 1
ATOM 1319 C CA . ALA A 1 170 ? -15.969 13.176 -16.640 1.00 71.38 170 ALA A CA 1
ATOM 1320 C C . ALA A 1 170 ? -14.818 12.171 -16.831 1.00 71.38 170 ALA A C 1
ATOM 1322 O O . ALA A 1 170 ? -14.243 11.684 -15.856 1.00 71.38 170 ALA A O 1
ATOM 1323 N N . ASN A 1 171 ? -14.401 11.927 -18.077 1.00 72.56 171 ASN A N 1
ATOM 1324 C CA . ASN A 1 171 ? -13.256 11.059 -18.359 1.00 72.56 171 ASN A CA 1
ATOM 1325 C C . ASN A 1 171 ? -11.932 11.649 -17.833 1.00 72.56 171 ASN A C 1
ATOM 1327 O O . ASN A 1 171 ? -11.156 10.950 -17.182 1.00 72.56 171 ASN A O 1
ATOM 1331 N N . ALA A 1 172 ? -11.688 12.948 -18.046 1.00 74.56 172 ALA A N 1
ATOM 1332 C CA . ALA A 1 172 ? -10.506 13.625 -17.505 1.00 74.56 172 ALA A CA 1
ATOM 1333 C C . ALA A 1 172 ? -10.469 13.585 -15.962 1.00 74.56 172 ALA A C 1
ATOM 1335 O O . ALA A 1 172 ? -9.428 13.264 -15.383 1.00 74.56 172 ALA A O 1
ATOM 1336 N N . LYS A 1 173 ? -11.616 13.817 -15.303 1.00 77.06 173 LYS A N 1
ATOM 1337 C CA . LYS A 1 173 ? -11.782 13.681 -13.842 1.00 77.06 173 LYS A CA 1
ATOM 1338 C C . LYS A 1 173 ? -11.407 12.286 -13.350 1.00 77.06 173 LYS A C 1
ATOM 1340 O O . LYS A 1 173 ? -10.634 12.148 -12.403 1.00 77.06 173 LYS A O 1
ATOM 1345 N N . ASN A 1 174 ? -11.915 11.254 -14.021 1.00 78.44 174 ASN A N 1
ATOM 1346 C CA . ASN A 1 174 ? -11.636 9.866 -13.666 1.00 78.44 174 ASN A CA 1
ATOM 1347 C C . ASN A 1 174 ? -10.155 9.517 -13.833 1.00 78.44 174 ASN A C 1
ATOM 1349 O O . ASN A 1 174 ? -9.592 8.847 -12.975 1.00 78.44 174 ASN A O 1
ATOM 1353 N N . ILE A 1 175 ? -9.494 10.013 -14.881 1.00 80.88 175 ILE A N 1
ATOM 1354 C CA . ILE A 1 175 ? -8.056 9.794 -15.082 1.00 80.88 175 ILE A CA 1
ATOM 1355 C C . ILE A 1 175 ? -7.242 10.381 -13.922 1.00 80.88 175 ILE A C 1
ATOM 1357 O O . ILE A 1 175 ? -6.381 9.691 -13.379 1.00 80.88 175 ILE A O 1
ATOM 1361 N N . ILE A 1 176 ? -7.522 11.623 -13.513 1.00 83.88 176 ILE A N 1
ATOM 1362 C CA . ILE A 1 176 ? -6.820 12.254 -12.384 1.00 83.88 176 ILE A CA 1
ATOM 1363 C C . ILE A 1 176 ? -7.068 11.463 -11.097 1.00 83.88 176 ILE A C 1
ATOM 1365 O O . ILE A 1 176 ? -6.113 11.151 -10.388 1.00 83.88 176 ILE A O 1
ATOM 1369 N N . ARG A 1 177 ? -8.321 11.072 -10.832 1.00 84.44 177 ARG A N 1
ATOM 1370 C CA . ARG A 1 177 ? -8.680 10.227 -9.685 1.00 84.44 177 ARG A CA 1
ATOM 1371 C C . ARG A 1 177 ? -7.866 8.930 -9.660 1.00 84.44 177 ARG A C 1
ATOM 1373 O O . ARG A 1 177 ? -7.319 8.584 -8.620 1.00 84.44 177 ARG A O 1
ATOM 1380 N N . ILE A 1 178 ? -7.745 8.240 -10.794 1.00 84.75 178 ILE A N 1
ATOM 1381 C CA . ILE A 1 178 ? -6.982 6.987 -10.905 1.00 84.75 178 ILE A CA 1
ATOM 1382 C C . ILE A 1 178 ? -5.506 7.218 -10.579 1.00 84.75 178 ILE A C 1
ATOM 1384 O O . ILE A 1 178 ? -4.933 6.463 -9.798 1.00 84.75 178 ILE A O 1
ATOM 1388 N N . TYR A 1 179 ? -4.890 8.269 -11.128 1.00 86.50 179 TYR A N 1
ATOM 1389 C CA . TYR A 1 179 ? -3.499 8.596 -10.808 1.00 86.50 179 TYR A CA 1
ATOM 1390 C C . TYR A 1 179 ? -3.307 8.918 -9.323 1.00 86.50 179 TYR A C 1
ATOM 1392 O O . TYR A 1 179 ? -2.340 8.466 -8.720 1.00 86.50 179 TYR A O 1
ATOM 1400 N N . MET A 1 180 ? -4.241 9.649 -8.714 1.00 87.31 180 MET A N 1
ATOM 1401 C CA . MET A 1 180 ? -4.192 9.963 -7.284 1.00 87.31 180 MET A CA 1
ATOM 1402 C C . MET A 1 180 ? -4.368 8.715 -6.415 1.00 87.31 180 MET A C 1
ATOM 1404 O O . MET A 1 180 ? -3.660 8.554 -5.424 1.00 87.31 180 MET A O 1
ATOM 1408 N N . GLN A 1 181 ? -5.235 7.786 -6.824 1.00 87.81 181 GLN A N 1
ATOM 1409 C CA . GLN A 1 181 ? -5.391 6.496 -6.158 1.00 87.81 181 GLN A CA 1
ATOM 1410 C C . GLN A 1 181 ? -4.103 5.673 -6.214 1.00 87.81 181 GLN A C 1
ATOM 1412 O O . GLN A 1 181 ? -3.717 5.080 -5.213 1.00 87.81 181 GLN A O 1
ATOM 1417 N N . GLN A 1 182 ? -3.414 5.672 -7.360 1.00 89.19 182 GLN A N 1
ATOM 1418 C CA . GLN A 1 182 ? -2.150 4.951 -7.547 1.00 89.19 182 GLN A CA 1
ATOM 1419 C C . GLN A 1 182 ? -1.053 5.417 -6.587 1.00 89.19 182 GLN A C 1
ATOM 1421 O O . GLN A 1 182 ? -0.247 4.602 -6.150 1.00 89.19 182 GLN A O 1
ATOM 1426 N N . VAL A 1 183 ? -1.034 6.703 -6.220 1.00 90.56 183 VAL A N 1
ATOM 1427 C CA . VAL A 1 183 ? -0.040 7.261 -5.283 1.00 90.56 183 VAL A CA 1
ATOM 1428 C C . VAL A 1 183 ? -0.143 6.637 -3.886 1.00 90.56 183 VAL A C 1
ATOM 1430 O O . VAL A 1 183 ? 0.874 6.505 -3.205 1.00 90.56 183 VAL A O 1
ATOM 1433 N N . ILE A 1 184 ? -1.352 6.255 -3.467 1.00 94.19 184 ILE A N 1
ATOM 1434 C CA . ILE A 1 184 ? -1.638 5.696 -2.137 1.00 94.19 184 ILE A CA 1
ATOM 1435 C C . ILE A 1 184 ? -2.079 4.223 -2.183 1.00 94.19 184 ILE A C 1
ATOM 1437 O O . ILE A 1 184 ? -2.526 3.678 -1.175 1.00 94.19 184 ILE A O 1
ATOM 1441 N N . GLU A 1 185 ? -2.004 3.575 -3.346 1.00 93.69 185 GLU A N 1
ATOM 1442 C CA . GLU A 1 185 ? -2.566 2.238 -3.563 1.00 93.69 185 GLU A CA 1
ATOM 1443 C C . GLU A 1 185 ? -1.909 1.191 -2.656 1.00 93.69 185 GLU A C 1
ATOM 1445 O O . GLU A 1 185 ? -2.606 0.450 -1.964 1.00 93.69 185 GLU A O 1
ATOM 1450 N N . GLU A 1 186 ? -0.575 1.163 -2.601 1.00 95.62 186 GLU A N 1
ATOM 1451 C CA . GLU A 1 186 ? 0.174 0.227 -1.753 1.00 95.62 186 GLU A CA 1
ATOM 1452 C C . GLU A 1 186 ? -0.149 0.443 -0.270 1.00 95.62 186 GLU A C 1
ATOM 1454 O O . GLU A 1 186 ? -0.403 -0.505 0.464 1.00 95.62 186 GLU A O 1
ATOM 1459 N N . GLN A 1 187 ? -0.231 1.698 0.157 1.00 96.19 187 GLN A N 1
ATOM 1460 C CA . GLN A 1 187 ? -0.570 2.119 1.511 1.00 96.19 187 GLN A CA 1
ATOM 1461 C C . GLN A 1 187 ? -1.955 1.605 1.913 1.00 96.19 187 GLN A C 1
ATOM 1463 O O . GLN A 1 187 ? -2.120 1.064 3.007 1.00 96.19 187 GLN A O 1
ATOM 1468 N N . MET A 1 188 ? -2.941 1.727 1.021 1.00 95.69 188 MET A N 1
ATOM 1469 C CA . MET A 1 188 ? -4.295 1.230 1.268 1.00 95.69 188 MET A CA 1
ATOM 1470 C C . MET A 1 188 ? -4.364 -0.300 1.242 1.00 95.69 188 MET A C 1
ATOM 1472 O O . MET A 1 188 ? -5.065 -0.874 2.072 1.00 95.69 188 MET A O 1
ATOM 1476 N N . MET A 1 189 ? -3.592 -0.974 0.381 1.00 95.19 189 MET A N 1
ATOM 1477 C CA . MET A 1 189 ? -3.464 -2.438 0.413 1.00 95.19 189 MET A CA 1
ATOM 1478 C C . MET A 1 189 ? -2.844 -2.927 1.732 1.00 95.19 189 MET A C 1
ATOM 1480 O O . MET A 1 189 ? -3.308 -3.915 2.303 1.00 95.19 189 MET A O 1
ATOM 1484 N N . ILE A 1 190 ? -1.820 -2.235 2.248 1.00 96.69 190 ILE A N 1
ATOM 1485 C CA . ILE A 1 190 ? -1.210 -2.549 3.549 1.00 96.69 190 ILE A CA 1
ATOM 1486 C C . ILE A 1 190 ? -2.209 -2.323 4.685 1.00 96.69 190 ILE A C 1
ATOM 1488 O O . ILE A 1 190 ? -2.336 -3.185 5.554 1.00 96.69 190 ILE A O 1
ATOM 1492 N N . TYR A 1 191 ? -2.951 -1.214 4.667 1.00 97.06 191 TYR A N 1
ATOM 1493 C CA . TYR A 1 191 ? -3.995 -0.956 5.656 1.00 97.06 191 TYR A CA 1
ATOM 1494 C C . TYR A 1 191 ? -5.090 -2.034 5.633 1.00 97.06 191 TYR A C 1
ATOM 1496 O O . TYR A 1 191 ? -5.424 -2.586 6.679 1.00 97.06 191 TYR A O 1
ATOM 1504 N N . GLU A 1 192 ? -5.593 -2.412 4.455 1.00 95.00 192 GLU A N 1
ATOM 1505 C CA . GLU A 1 192 ? -6.572 -3.496 4.319 1.00 95.00 192 GLU A CA 1
ATOM 1506 C C . GLU A 1 192 ? -6.016 -4.831 4.842 1.00 95.00 192 GLU A C 1
ATOM 1508 O O . GLU A 1 192 ? -6.694 -5.526 5.601 1.00 95.00 192 GLU A O 1
ATOM 1513 N N . SER A 1 193 ? -4.764 -5.173 4.513 1.00 94.81 193 SER A N 1
ATOM 1514 C CA . SER A 1 193 ? -4.111 -6.381 5.036 1.00 94.81 193 SER A CA 1
ATOM 1515 C C . SER A 1 193 ? -4.005 -6.355 6.561 1.00 94.81 193 SER A C 1
ATOM 1517 O O . SER A 1 193 ? -4.298 -7.361 7.204 1.00 94.81 193 SER A O 1
ATOM 1519 N N . LEU A 1 194 ? -3.625 -5.216 7.151 1.00 96.19 194 LEU A N 1
ATOM 1520 C CA . LEU A 1 194 ? -3.565 -5.044 8.604 1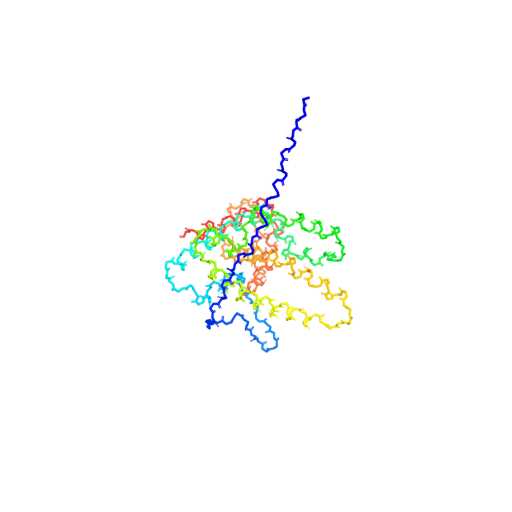.00 96.19 194 LEU A CA 1
ATOM 1521 C C . LEU A 1 194 ? -4.938 -5.236 9.251 1.00 96.19 194 LEU A C 1
ATOM 1523 O O . LEU A 1 194 ? -5.034 -5.904 10.275 1.00 96.19 194 LEU A O 1
ATOM 1527 N N . MET A 1 195 ? -6.001 -4.710 8.643 1.00 95.56 195 MET A N 1
ATOM 1528 C CA . MET A 1 195 ? -7.374 -4.876 9.129 1.00 95.56 195 MET A CA 1
ATOM 1529 C C . MET A 1 195 ? -7.818 -6.340 9.072 1.00 95.56 195 MET A C 1
ATOM 1531 O O . MET A 1 195 ? -8.357 -6.872 10.046 1.00 95.56 195 MET A O 1
ATOM 1535 N N . VAL A 1 196 ? -7.532 -7.028 7.963 1.00 93.38 196 VAL A N 1
ATOM 1536 C CA . VAL A 1 196 ? -7.815 -8.461 7.816 1.00 93.38 196 VAL A CA 1
ATOM 1537 C C . VAL A 1 196 ? -7.040 -9.283 8.844 1.00 93.38 196 VAL A C 1
ATOM 1539 O O . VAL A 1 196 ? -7.601 -10.188 9.456 1.00 93.38 196 VAL A O 1
ATOM 1542 N N . GLU A 1 197 ? -5.766 -8.987 9.074 1.00 94.19 197 GLU A N 1
ATOM 1543 C CA . GLU A 1 197 ? -4.959 -9.687 10.076 1.00 94.19 197 GLU A CA 1
ATOM 1544 C C . GLU A 1 197 ? -5.428 -9.407 11.504 1.00 94.19 197 GLU A C 1
ATOM 1546 O O . GLU A 1 197 ? -5.570 -10.345 12.291 1.00 94.19 197 GLU A O 1
ATOM 1551 N N . ALA A 1 198 ? -5.754 -8.152 11.816 1.00 94.56 198 ALA A N 1
ATOM 1552 C CA . ALA A 1 198 ? -6.280 -7.757 13.115 1.00 94.56 198 ALA A CA 1
ATOM 1553 C C . ALA A 1 198 ? -7.578 -8.506 13.430 1.00 94.56 198 ALA A C 1
ATOM 1555 O O . ALA A 1 198 ? -7.739 -8.997 14.546 1.00 94.56 198 ALA A O 1
ATOM 1556 N N . SER A 1 199 ? -8.456 -8.687 12.435 1.00 92.75 199 SER A N 1
ATOM 1557 C CA . SER A 1 199 ? -9.711 -9.433 12.602 1.00 92.75 199 SER A CA 1
ATOM 1558 C C . SER A 1 199 ? -9.497 -10.876 13.082 1.00 92.75 199 SER A C 1
ATOM 1560 O O . SER A 1 199 ? -10.260 -11.375 13.907 1.00 92.75 199 SER A O 1
ATOM 1562 N N . LYS A 1 200 ? -8.414 -11.533 12.636 1.00 91.56 200 LYS A N 1
ATOM 1563 C CA . LYS A 1 200 ? -8.089 -12.926 12.990 1.00 91.56 200 LYS A CA 1
ATOM 1564 C C . LYS A 1 200 ? -7.602 -13.060 14.433 1.00 91.56 200 LYS A C 1
ATOM 1566 O O . LYS A 1 200 ? -7.783 -14.106 15.048 1.00 91.56 200 LYS A O 1
ATOM 1571 N N . GLY A 1 201 ? -6.972 -12.013 14.968 1.00 90.00 201 GLY A N 1
ATOM 1572 C CA . GLY A 1 201 ? -6.441 -11.964 16.333 1.00 90.00 201 GLY A CA 1
ATOM 1573 C C . GLY A 1 201 ? -7.302 -11.169 17.317 1.00 90.00 201 GLY A C 1
ATOM 1574 O O . GLY A 1 201 ? -6.914 -11.019 18.476 1.00 90.00 201 GLY A O 1
ATOM 1575 N N . LEU A 1 202 ? -8.452 -10.647 16.882 1.00 88.75 202 LEU A N 1
ATOM 1576 C CA . LEU A 1 202 ? -9.137 -9.553 17.567 1.00 88.75 202 LEU A CA 1
ATOM 1577 C C . LEU A 1 202 ? -9.548 -9.901 19.005 1.00 88.75 202 LEU A C 1
ATOM 1579 O O . LEU A 1 202 ? -9.267 -9.134 19.924 1.00 88.75 202 LEU A O 1
ATOM 1583 N N . ALA A 1 203 ? -10.117 -11.091 19.223 1.00 87.06 203 ALA A N 1
ATOM 1584 C CA . ALA A 1 203 ? -10.533 -11.554 20.551 1.00 87.06 203 ALA A CA 1
ATOM 1585 C C . ALA A 1 203 ? -9.371 -11.629 21.562 1.00 87.06 203 ALA A C 1
ATOM 1587 O O . ALA A 1 203 ? -9.572 -11.430 22.758 1.00 87.06 203 ALA A O 1
ATOM 1588 N N . LYS A 1 204 ? -8.145 -11.888 21.086 1.00 89.00 204 LYS A N 1
ATOM 1589 C CA . LYS A 1 204 ? -6.931 -11.923 21.915 1.00 89.00 204 LYS A CA 1
ATOM 1590 C C . LYS A 1 204 ? -6.345 -10.528 22.134 1.00 89.00 204 LYS A C 1
ATOM 1592 O O . LYS A 1 204 ? -5.782 -10.270 23.197 1.00 89.00 204 LYS A O 1
ATOM 1597 N N . THR A 1 205 ? -6.455 -9.650 21.140 1.00 91.31 205 THR A N 1
ATOM 1598 C CA . THR A 1 205 ? -5.818 -8.329 21.153 1.00 91.31 205 THR A CA 1
ATOM 1599 C C . THR A 1 205 ? -6.658 -7.260 21.853 1.00 91.31 205 THR A C 1
ATOM 1601 O O . THR A 1 205 ? -6.091 -6.447 22.577 1.00 91.31 205 THR A O 1
ATOM 1604 N N . LEU A 1 206 ? -7.991 -7.260 21.710 1.00 88.62 206 LEU A N 1
ATOM 1605 C CA . LEU A 1 206 ? -8.870 -6.235 22.303 1.00 88.62 206 LEU A CA 1
ATOM 1606 C C . LEU A 1 206 ? -8.704 -6.070 23.828 1.00 88.62 206 LEU A C 1
ATOM 1608 O O . LEU A 1 206 ? -8.636 -4.930 24.286 1.00 88.62 206 LEU A O 1
ATOM 1612 N N . PRO A 1 207 ? -8.560 -7.136 24.641 1.00 88.94 207 PRO A N 1
ATOM 1613 C CA . PRO A 1 207 ? -8.325 -6.965 26.077 1.00 88.94 207 PRO A CA 1
ATOM 1614 C C . PRO A 1 207 ? -6.996 -6.267 26.414 1.00 88.94 207 PRO A C 1
ATOM 1616 O O . PRO A 1 207 ? -6.824 -5.771 27.522 1.00 88.94 207 PRO A O 1
ATOM 1619 N N . GLN A 1 208 ? -6.042 -6.229 25.478 1.00 92.44 208 GLN A N 1
ATOM 1620 C CA . GLN A 1 208 ? -4.688 -5.711 25.697 1.00 92.44 208 GLN A CA 1
ATOM 1621 C C . GLN A 1 208 ? -4.539 -4.225 25.353 1.00 92.44 208 GLN A C 1
ATOM 1623 O O . GLN A 1 208 ? -3.496 -3.645 25.647 1.00 92.44 208 GLN A O 1
ATOM 1628 N N . ILE A 1 209 ? -5.546 -3.608 24.724 1.00 93.50 209 ILE A N 1
ATOM 1629 C CA . ILE A 1 209 ? -5.478 -2.207 24.271 1.00 93.50 209 ILE A CA 1
ATOM 1630 C C . ILE A 1 209 ? -6.184 -1.230 25.225 1.00 93.50 209 ILE A C 1
ATOM 1632 O O . ILE A 1 209 ? -6.408 -0.079 24.864 1.00 93.50 209 ILE A O 1
ATOM 1636 N N . GLY A 1 210 ? -6.526 -1.673 26.441 1.00 90.06 210 GLY A N 1
ATOM 1637 C CA . GLY A 1 210 ? -7.085 -0.805 27.482 1.00 90.06 210 GLY A CA 1
ATOM 1638 C C . GLY A 1 210 ? -8.490 -0.289 27.164 1.00 90.06 210 GLY A C 1
ATOM 1639 O O . GLY A 1 210 ? -8.771 0.891 27.362 1.00 90.06 210 GLY A O 1
ATOM 1640 N N . LEU A 1 211 ? -9.359 -1.151 26.630 1.00 88.88 211 LEU A N 1
ATOM 1641 C CA . LEU A 1 211 ? -10.770 -0.819 26.433 1.00 88.88 211 LEU A CA 1
ATOM 1642 C C . LEU A 1 211 ? -11.507 -0.818 27.768 1.00 88.88 211 LEU A C 1
ATOM 1644 O O . LEU A 1 211 ? -11.324 -1.727 28.580 1.00 88.88 211 LEU A O 1
ATOM 1648 N N . ASP A 1 212 ? -12.393 0.155 27.962 1.00 88.88 212 ASP A N 1
ATOM 1649 C CA . ASP A 1 212 ? -13.423 0.022 28.985 1.00 88.88 212 ASP A CA 1
ATOM 1650 C C . ASP A 1 212 ? -14.417 -1.097 28.612 1.00 88.88 212 ASP A C 1
ATOM 1652 O O . ASP A 1 212 ? -14.491 -1.555 27.465 1.00 88.88 212 ASP A O 1
ATOM 1656 N N . THR A 1 213 ? -15.195 -1.557 29.595 1.00 84.12 213 THR A N 1
ATOM 1657 C CA . THR A 1 213 ? -16.144 -2.669 29.426 1.00 84.12 213 THR A CA 1
ATOM 1658 C C . THR A 1 213 ? -17.154 -2.418 28.301 1.00 84.12 213 THR A C 1
ATOM 1660 O O . THR A 1 213 ? -17.549 -3.356 27.608 1.00 84.12 213 THR A O 1
ATOM 1663 N N . GLN A 1 214 ? -17.567 -1.164 28.089 1.00 86.44 214 GLN A N 1
ATOM 1664 C CA . GLN A 1 214 ? -18.556 -0.813 27.072 1.00 86.44 214 GLN A CA 1
ATOM 1665 C C . GLN A 1 214 ? -17.942 -0.836 25.666 1.00 86.44 214 GLN A C 1
ATOM 1667 O O . GLN A 1 214 ? -18.547 -1.388 24.744 1.00 86.44 214 GLN A O 1
ATOM 1672 N N . ALA A 1 215 ? -16.747 -0.270 25.492 1.00 85.25 215 ALA A N 1
ATOM 1673 C CA . ALA A 1 215 ? -16.002 -0.284 24.238 1.00 85.25 215 ALA A CA 1
ATOM 1674 C C . ALA A 1 215 ? -15.609 -1.714 23.839 1.00 85.25 215 ALA A C 1
ATOM 1676 O O . ALA A 1 215 ? -15.778 -2.098 22.681 1.00 85.25 215 ALA A O 1
ATOM 1677 N N . ALA A 1 216 ? -15.179 -2.534 24.803 1.00 85.25 216 ALA A N 1
ATOM 1678 C CA . ALA A 1 216 ? -14.890 -3.948 24.581 1.00 85.25 216 ALA A CA 1
ATOM 1679 C C . ALA A 1 216 ? -16.133 -4.717 24.109 1.00 85.25 216 ALA A C 1
ATOM 1681 O O . ALA A 1 216 ? -16.058 -5.451 23.124 1.00 85.25 216 ALA A O 1
ATOM 1682 N N . ALA A 1 217 ? -17.287 -4.516 24.757 1.00 86.06 217 ALA A N 1
ATOM 1683 C CA . ALA A 1 217 ? -18.539 -5.151 24.349 1.00 86.06 217 ALA A CA 1
ATOM 1684 C C . ALA A 1 217 ? -18.946 -4.746 22.922 1.00 86.06 217 ALA A C 1
ATOM 1686 O O . ALA A 1 217 ? -19.216 -5.617 22.099 1.00 86.06 217 ALA A O 1
ATOM 1687 N N . LYS A 1 218 ? -18.895 -3.446 22.592 1.00 85.81 218 LYS A N 1
ATOM 1688 C CA . LYS A 1 218 ? -19.199 -2.947 21.239 1.00 85.81 218 LYS A CA 1
ATOM 1689 C C . LYS A 1 218 ? -18.264 -3.525 20.176 1.00 85.81 218 LYS A C 1
ATOM 1691 O O . LYS A 1 218 ? -18.739 -3.951 19.129 1.00 85.81 218 LYS A O 1
ATOM 1696 N N . ALA A 1 219 ? -16.959 -3.575 20.444 1.00 85.81 219 ALA A N 1
ATOM 1697 C CA . ALA A 1 219 ? -15.985 -4.151 19.518 1.00 85.81 219 ALA A CA 1
ATOM 1698 C C . ALA A 1 219 ? -16.219 -5.657 19.303 1.00 85.81 219 ALA A C 1
ATOM 1700 O O . ALA A 1 219 ? -16.152 -6.143 18.175 1.00 85.81 219 ALA A O 1
ATOM 1701 N N . MET A 1 220 ? -16.552 -6.395 20.367 1.00 84.56 220 MET A N 1
ATOM 1702 C CA . MET A 1 220 ? -16.885 -7.822 20.283 1.00 84.56 220 MET A CA 1
ATOM 1703 C C . MET A 1 220 ? -18.227 -8.073 19.585 1.00 84.56 220 MET A C 1
ATOM 1705 O O . MET A 1 220 ? -18.380 -9.086 18.907 1.00 84.56 220 MET A O 1
ATOM 1709 N N . ASP A 1 221 ? -19.197 -7.170 19.714 1.00 86.00 221 ASP A N 1
ATOM 1710 C CA . ASP A 1 221 ? -20.462 -7.253 18.982 1.00 86.00 221 ASP A CA 1
ATOM 1711 C C . ASP A 1 221 ? -20.283 -6.917 17.497 1.00 86.00 221 ASP A C 1
ATOM 1713 O O . ASP A 1 221 ? -20.807 -7.639 16.648 1.00 86.00 221 ASP A O 1
ATOM 1717 N N . ALA A 1 222 ? -19.473 -5.908 17.164 1.00 84.81 222 ALA A N 1
ATOM 1718 C CA . ALA A 1 222 ? -19.076 -5.618 15.786 1.00 84.81 222 ALA A CA 1
ATOM 1719 C C . ALA A 1 222 ? -18.315 -6.799 15.154 1.00 84.81 222 ALA A C 1
ATOM 1721 O O . ALA A 1 222 ? -18.527 -7.125 13.993 1.00 84.81 222 ALA A O 1
ATOM 1722 N N . LEU A 1 223 ? -17.517 -7.543 15.926 1.00 80.56 223 LEU A N 1
ATOM 1723 C CA . LEU A 1 223 ? -16.878 -8.768 15.433 1.00 80.56 223 LEU A CA 1
ATOM 1724 C C . LEU A 1 223 ? -17.899 -9.828 14.975 1.00 80.56 223 LEU A C 1
ATOM 1726 O O . LEU A 1 223 ? -17.660 -10.541 14.003 1.00 80.56 223 LEU A O 1
ATOM 1730 N N . LYS A 1 224 ? -19.062 -9.921 15.632 1.00 82.94 224 LYS A N 1
ATOM 1731 C CA . LYS A 1 224 ? -20.128 -10.869 15.248 1.00 82.94 224 LYS A CA 1
ATOM 1732 C C . LYS A 1 224 ? -20.822 -10.476 13.940 1.00 82.94 224 LYS A C 1
ATOM 1734 O O . LYS A 1 224 ? -21.482 -11.319 13.329 1.00 82.94 224 LYS A O 1
ATOM 1739 N N . SER A 1 225 ? -20.717 -9.213 13.516 1.00 76.88 225 SER A N 1
ATOM 1740 C CA . SER A 1 225 ? -21.282 -8.745 12.244 1.00 76.88 225 SER A CA 1
ATOM 1741 C C . SER A 1 225 ? -20.392 -9.090 11.043 1.00 76.88 225 SER A C 1
ATOM 1743 O O . SER A 1 225 ? -20.872 -9.056 9.907 1.00 76.88 225 SER A O 1
ATOM 1745 N N . ILE A 1 226 ? -19.142 -9.516 11.277 1.00 81.81 226 ILE A N 1
ATOM 1746 C CA . ILE A 1 226 ? -18.229 -10.002 10.238 1.00 81.81 226 ILE A CA 1
ATOM 1747 C C . ILE A 1 226 ? -18.698 -11.380 9.748 1.00 81.81 226 ILE A C 1
ATOM 1749 O O . ILE A 1 226 ? -18.254 -12.423 10.217 1.00 81.81 226 ILE A O 1
ATOM 1753 N N . LYS A 1 227 ? -19.650 -11.388 8.810 1.00 71.31 227 LYS A N 1
ATOM 1754 C CA . LYS A 1 227 ? -20.299 -12.605 8.283 1.00 71.31 227 LYS A CA 1
ATOM 1755 C C . LYS A 1 227 ? -19.719 -13.115 6.958 1.00 71.31 227 LYS A C 1
ATOM 1757 O O . LYS A 1 227 ? -20.267 -14.052 6.384 1.00 71.31 227 LYS A O 1
ATOM 1762 N N . GLY A 1 228 ? -18.644 -12.509 6.456 1.00 73.56 228 GLY A N 1
ATOM 1763 C CA . GLY A 1 228 ? -18.042 -12.864 5.169 1.00 73.56 228 GLY A CA 1
ATOM 1764 C C . GLY A 1 228 ? -16.652 -13.477 5.292 1.00 73.56 228 GLY A C 1
ATOM 1765 O O . GLY A 1 228 ? -15.934 -13.253 6.264 1.00 73.56 228 GLY A O 1
ATOM 1766 N N . THR A 1 229 ? -16.271 -14.249 4.276 1.00 77.88 229 THR A N 1
ATOM 1767 C CA . THR A 1 229 ? -14.929 -14.839 4.144 1.00 77.88 229 THR A CA 1
ATOM 1768 C C . THR A 1 229 ? -14.022 -14.027 3.223 1.00 77.88 229 THR A C 1
ATOM 1770 O O . THR A 1 229 ? -12.824 -14.300 3.147 1.00 77.88 229 THR A O 1
ATOM 1773 N N . SER A 1 230 ? -14.568 -13.032 2.513 1.00 85.19 230 SER A N 1
ATOM 1774 C CA . SER A 1 230 ? -13.776 -12.173 1.638 1.00 85.19 230 SER A CA 1
ATOM 1775 C C . SER A 1 230 ? -13.057 -11.083 2.437 1.00 85.19 230 SER A C 1
ATOM 1777 O O . SER A 1 230 ? -13.578 -10.575 3.432 1.00 85.19 230 SER A O 1
ATOM 1779 N N . ASN A 1 231 ? -11.873 -10.671 1.970 1.00 85.31 231 ASN A N 1
ATOM 1780 C CA . ASN A 1 231 ? -11.133 -9.556 2.573 1.00 85.31 231 ASN A CA 1
ATOM 1781 C C . ASN A 1 231 ? -11.968 -8.266 2.613 1.00 85.31 231 ASN A C 1
ATOM 1783 O O . ASN A 1 231 ? -11.898 -7.535 3.594 1.00 85.31 231 ASN A O 1
ATOM 1787 N N . ALA A 1 232 ? -12.810 -8.032 1.602 1.00 82.94 232 ALA A N 1
ATOM 1788 C CA . ALA A 1 232 ? -13.695 -6.874 1.552 1.00 82.94 232 ALA A CA 1
ATOM 1789 C C . ALA A 1 232 ? -14.771 -6.912 2.653 1.00 82.94 232 ALA A C 1
ATOM 1791 O O . ALA A 1 232 ? -15.064 -5.888 3.270 1.00 82.94 232 ALA A O 1
ATOM 1792 N N . ASP A 1 233 ? -15.354 -8.081 2.932 1.00 84.31 233 ASP A N 1
ATOM 1793 C CA . ASP A 1 233 ? -16.333 -8.238 4.017 1.00 84.31 233 ASP A CA 1
ATOM 1794 C C . ASP A 1 233 ? -15.683 -8.058 5.386 1.00 84.31 233 ASP A C 1
ATOM 1796 O O . ASP A 1 233 ? -16.219 -7.350 6.239 1.00 84.31 233 ASP A O 1
ATOM 1800 N N . ILE A 1 234 ? -14.504 -8.656 5.567 1.00 87.88 234 ILE A N 1
ATOM 1801 C CA . ILE A 1 234 ? -13.705 -8.520 6.784 1.00 87.88 234 ILE A CA 1
ATOM 1802 C C . ILE A 1 234 ? -13.320 -7.055 7.005 1.00 87.88 234 ILE A C 1
ATOM 1804 O O . ILE A 1 234 ? -13.518 -6.526 8.096 1.00 87.88 234 ILE A O 1
ATOM 1808 N N . GLY A 1 235 ? -12.829 -6.381 5.963 1.00 87.12 235 GLY A N 1
ATOM 1809 C CA . GLY A 1 235 ? -12.467 -4.969 6.000 1.00 87.12 235 GLY A CA 1
ATOM 1810 C C . GLY A 1 235 ? -13.646 -4.083 6.390 1.00 87.12 235 GLY A C 1
ATOM 1811 O O . GLY A 1 235 ? -13.498 -3.239 7.269 1.00 87.12 235 GLY A O 1
ATOM 1812 N N . ARG A 1 236 ? -14.838 -4.320 5.818 1.00 84.81 236 ARG A N 1
ATOM 1813 C CA . ARG A 1 236 ? -16.068 -3.602 6.197 1.00 84.81 236 ARG A CA 1
ATOM 1814 C C . ARG A 1 236 ? -16.427 -3.798 7.664 1.00 84.81 236 ARG A C 1
ATOM 1816 O O . ARG A 1 236 ? -16.642 -2.810 8.350 1.00 84.81 236 ARG A O 1
ATOM 1823 N N . GLY A 1 237 ? -16.449 -5.032 8.154 1.00 88.19 237 GLY A N 1
ATOM 1824 C CA . GLY A 1 237 ? -16.779 -5.289 9.556 1.00 88.19 237 GLY A CA 1
ATOM 1825 C C . GLY A 1 237 ? -15.743 -4.726 10.535 1.00 88.19 237 GLY A C 1
ATOM 1826 O O . GLY A 1 237 ? -16.085 -4.212 11.598 1.00 88.19 237 GLY A O 1
ATOM 1827 N N . MET A 1 238 ? -14.469 -4.714 10.141 1.00 93.50 238 MET A N 1
ATOM 1828 C CA . MET A 1 238 ? -13.419 -4.064 10.919 1.00 93.50 238 MET A CA 1
ATOM 1829 C C . MET A 1 238 ? -13.563 -2.533 10.966 1.00 93.50 238 MET A C 1
ATOM 1831 O O . MET A 1 238 ? -13.103 -1.935 11.937 1.00 93.50 238 MET A O 1
ATOM 1835 N N . LYS A 1 239 ? -14.230 -1.880 10.000 1.00 91.88 239 LYS A N 1
ATOM 1836 C CA . LYS A 1 239 ? -14.534 -0.435 10.095 1.00 91.88 239 LYS A CA 1
ATOM 1837 C C . LYS A 1 239 ? -15.381 -0.122 11.324 1.00 91.88 239 LYS A C 1
ATOM 1839 O O . LYS A 1 239 ? -15.075 0.831 12.035 1.00 91.88 239 LYS A O 1
ATOM 1844 N N . ASP A 1 240 ? -16.399 -0.936 11.592 1.00 89.44 240 ASP A N 1
ATOM 1845 C CA . ASP A 1 240 ? -17.300 -0.739 12.733 1.00 89.44 240 ASP A CA 1
ATOM 1846 C C . ASP A 1 240 ? -16.560 -0.925 14.061 1.00 89.44 240 ASP A C 1
ATOM 1848 O O . ASP A 1 240 ? -16.749 -0.146 14.997 1.00 89.44 240 ASP A O 1
ATOM 1852 N N . VAL A 1 241 ? -15.656 -1.912 14.121 1.00 92.00 241 VAL A N 1
ATOM 1853 C CA . VAL A 1 241 ? -14.756 -2.104 15.266 1.00 92.00 241 VAL A CA 1
ATOM 1854 C C . VAL A 1 241 ? -13.916 -0.849 15.484 1.00 92.00 241 VAL A C 1
ATOM 1856 O O . VAL A 1 241 ? -13.921 -0.293 16.580 1.00 92.00 241 VAL A O 1
ATOM 1859 N N . MET A 1 242 ? -13.222 -0.377 14.445 1.00 94.81 242 MET A N 1
ATOM 1860 C CA . MET A 1 242 ? -12.324 0.772 14.555 1.00 94.81 242 MET A CA 1
ATOM 1861 C C . MET A 1 242 ? -13.064 2.066 14.904 1.00 94.81 242 MET A C 1
ATOM 1863 O O . MET A 1 242 ? -12.549 2.866 15.680 1.00 94.81 242 MET A O 1
ATOM 1867 N N . ALA A 1 243 ? -14.282 2.279 14.402 1.00 92.50 243 ALA A N 1
ATOM 1868 C CA . ALA A 1 243 ? -15.084 3.462 14.718 1.00 92.50 243 ALA A CA 1
ATOM 1869 C C . ALA A 1 243 ? -15.375 3.610 16.225 1.00 92.50 243 ALA A C 1
ATOM 1871 O O . ALA A 1 243 ? -15.535 4.729 16.710 1.00 92.50 243 ALA A O 1
ATOM 1872 N N . GLY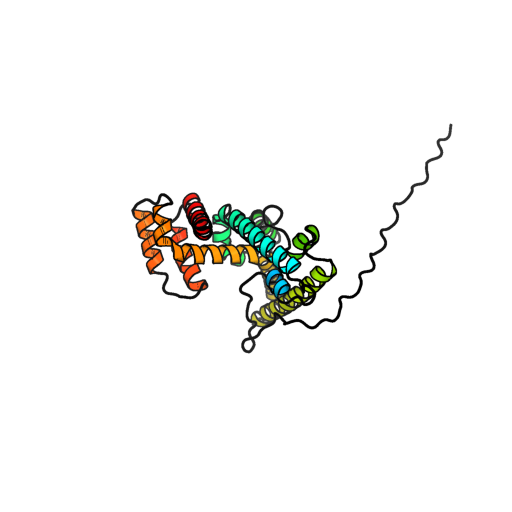 A 1 244 ? -15.410 2.497 16.966 1.00 89.81 244 GLY A N 1
ATOM 1873 C CA . GLY A 1 244 ? -15.579 2.484 18.420 1.00 89.81 244 GLY A CA 1
ATOM 1874 C C . GLY A 1 244 ? -14.303 2.744 19.229 1.00 89.81 244 GLY A C 1
ATOM 1875 O O . GLY A 1 244 ? -14.387 2.816 20.453 1.00 89.81 244 GLY A O 1
ATOM 1876 N N . LEU A 1 245 ? -13.141 2.865 18.580 1.00 93.81 245 LEU A N 1
ATOM 1877 C CA . LEU A 1 245 ? -11.838 3.007 19.230 1.00 93.81 245 LEU A CA 1
ATOM 1878 C C . LEU A 1 245 ? -11.329 4.453 19.192 1.00 93.81 245 LEU A C 1
ATOM 1880 O O . LEU A 1 245 ? -11.495 5.171 18.202 1.00 93.81 245 LEU A O 1
ATOM 1884 N N . THR A 1 246 ? -10.621 4.865 20.245 1.00 95.56 246 THR A N 1
ATOM 1885 C CA . THR A 1 246 ? -9.816 6.094 20.215 1.00 95.56 246 THR A CA 1
ATOM 1886 C C . THR A 1 246 ? -8.621 5.939 19.272 1.00 95.56 246 THR A C 1
ATOM 1888 O O . THR A 1 246 ? -8.232 4.825 18.916 1.00 95.56 246 THR A O 1
ATOM 1891 N N . LEU A 1 247 ? -7.992 7.051 18.879 1.00 96.69 247 LEU A N 1
ATOM 1892 C CA . LEU A 1 247 ? -6.800 7.010 18.026 1.00 96.69 247 LEU A CA 1
ATOM 1893 C C . LEU A 1 247 ? -5.691 6.128 18.625 1.00 96.69 247 LEU A C 1
ATOM 1895 O O . LEU A 1 247 ? -5.153 5.265 17.934 1.00 96.69 247 LEU A O 1
ATOM 1899 N N . ASP A 1 248 ? -5.399 6.277 19.916 1.00 97.25 248 ASP A N 1
ATOM 1900 C CA . ASP A 1 248 ? -4.363 5.482 20.584 1.00 97.25 248 ASP A CA 1
ATOM 1901 C C . ASP A 1 248 ? -4.711 3.990 20.628 1.00 97.25 248 ASP A C 1
ATOM 1903 O O . ASP A 1 248 ? -3.839 3.144 20.419 1.00 97.25 248 ASP A O 1
ATOM 1907 N N . GLN A 1 249 ? -5.989 3.652 20.815 1.00 96.44 249 GLN A N 1
ATOM 1908 C CA . GLN A 1 249 ? -6.467 2.267 20.785 1.00 96.44 249 GLN A CA 1
ATOM 1909 C C . GLN A 1 249 ? -6.367 1.658 19.382 1.00 96.44 249 GLN A C 1
ATOM 1911 O O . GLN A 1 249 ? -5.937 0.513 19.250 1.00 96.44 249 GLN A O 1
ATOM 1916 N N . LYS A 1 250 ? -6.685 2.421 18.326 1.00 97.38 250 LYS A N 1
ATOM 1917 C CA . LYS A 1 250 ? -6.488 2.001 16.926 1.00 97.38 250 LYS A CA 1
ATOM 1918 C C . LYS A 1 250 ? -5.021 1.690 16.652 1.00 97.38 250 LYS A C 1
ATOM 1920 O O . LYS A 1 250 ? -4.698 0.613 16.151 1.00 97.38 250 LYS A O 1
ATOM 1925 N N . LYS A 1 251 ? -4.119 2.599 17.045 1.00 98.19 251 LYS A N 1
ATOM 1926 C CA . LYS A 1 251 ? -2.668 2.393 16.928 1.00 98.19 251 LYS A CA 1
ATOM 1927 C C . LYS A 1 251 ? -2.222 1.145 17.687 1.00 98.19 251 LYS A C 1
ATOM 1929 O O . LYS A 1 251 ? -1.506 0.314 17.134 1.00 98.19 251 LYS A O 1
ATOM 1934 N N . ALA A 1 252 ? -2.660 0.991 18.936 1.00 97.56 252 ALA A N 1
ATOM 1935 C CA . ALA A 1 252 ? -2.317 -0.155 19.772 1.00 97.56 252 ALA A CA 1
ATOM 1936 C C . ALA A 1 252 ? -2.803 -1.483 19.169 1.00 97.56 252 ALA A C 1
ATOM 1938 O O . ALA A 1 252 ? -2.036 -2.443 19.131 1.00 97.56 252 ALA A O 1
ATOM 1939 N N . LEU A 1 253 ? -4.031 -1.531 18.643 1.00 96.62 253 LEU A N 1
ATOM 1940 C CA . LEU A 1 253 ? -4.594 -2.716 17.993 1.00 96.62 253 LEU A CA 1
ATOM 1941 C C . LEU A 1 253 ? -3.741 -3.162 16.799 1.00 96.62 253 LEU A C 1
ATOM 1943 O O . LEU A 1 253 ? -3.362 -4.333 16.697 1.00 96.62 253 LEU A O 1
ATOM 1947 N N . LEU A 1 254 ? -3.404 -2.228 15.910 1.00 97.44 254 LEU A N 1
ATOM 1948 C CA . LEU A 1 254 ? -2.609 -2.538 14.726 1.00 97.44 254 LEU A CA 1
ATOM 1949 C C . LEU A 1 254 ? -1.160 -2.912 15.088 1.00 97.44 254 LEU A C 1
ATOM 1951 O O . LEU A 1 254 ? -0.640 -3.888 14.551 1.00 97.44 254 LEU A O 1
ATOM 1955 N N . ARG A 1 255 ? -0.529 -2.239 16.065 1.00 97.88 255 ARG A N 1
ATOM 1956 C CA . ARG A 1 255 ? 0.809 -2.624 16.568 1.00 97.88 255 ARG A CA 1
ATOM 1957 C C . ARG A 1 255 ? 0.817 -4.036 17.143 1.00 97.88 255 ARG A C 1
ATOM 1959 O O . ARG A 1 255 ? 1.666 -4.841 16.777 1.00 97.88 255 ARG A O 1
ATOM 1966 N N . LYS A 1 256 ? -0.163 -4.373 17.985 1.00 96.56 256 LYS A N 1
ATOM 1967 C CA . LYS A 1 256 ? -0.296 -5.720 18.562 1.00 96.56 256 LYS A CA 1
ATOM 1968 C C . LYS A 1 256 ? -0.537 -6.789 17.497 1.00 96.56 256 LYS A C 1
ATOM 1970 O O . LYS A 1 256 ? -0.058 -7.910 17.647 1.00 96.56 256 LYS A O 1
ATOM 1975 N N . THR A 1 257 ? -1.235 -6.439 16.419 1.00 95.62 257 THR A N 1
ATOM 1976 C CA . THR A 1 257 ? -1.419 -7.318 15.256 1.00 95.62 257 THR A CA 1
ATOM 1977 C C . THR A 1 257 ? -0.078 -7.628 14.587 1.00 95.62 257 THR A C 1
ATOM 1979 O O . THR A 1 257 ? 0.226 -8.795 14.349 1.00 95.62 257 THR A O 1
ATOM 1982 N N . VAL A 1 258 ? 0.762 -6.612 14.363 1.00 96.44 258 VAL A N 1
ATOM 1983 C CA . VAL A 1 258 ? 2.116 -6.792 13.811 1.00 96.44 258 VAL A CA 1
ATOM 1984 C C . VAL A 1 258 ? 3.009 -7.594 14.769 1.00 96.44 258 VAL A C 1
ATOM 1986 O O . VAL A 1 258 ? 3.663 -8.543 14.345 1.00 96.44 258 VAL A O 1
ATOM 1989 N N . GLU A 1 259 ? 2.993 -7.289 16.070 1.00 95.75 259 GLU A N 1
ATOM 1990 C CA . GLU A 1 259 ? 3.757 -8.025 17.094 1.00 95.75 259 GLU A CA 1
ATOM 1991 C C . GLU A 1 259 ? 3.371 -9.509 17.172 1.00 95.75 259 GLU A C 1
ATOM 1993 O O . GLU A 1 259 ? 4.223 -10.364 17.411 1.00 95.75 259 GLU A O 1
ATOM 1998 N N . ALA A 1 260 ? 2.089 -9.831 16.984 1.00 93.31 260 ALA A N 1
ATOM 1999 C CA . ALA A 1 260 ? 1.604 -11.206 17.001 1.00 93.31 260 ALA A CA 1
ATOM 2000 C C . ALA A 1 260 ? 2.096 -12.027 15.799 1.00 93.31 260 ALA A C 1
ATOM 2002 O O . ALA A 1 260 ? 2.171 -13.244 15.917 1.00 93.31 260 ALA A O 1
ATOM 2003 N N . ARG A 1 261 ? 2.451 -11.381 14.678 1.00 90.62 261 ARG A N 1
ATOM 2004 C CA . ARG A 1 261 ? 3.011 -12.037 13.483 1.00 90.62 261 ARG A CA 1
ATOM 2005 C C . ARG A 1 261 ? 4.454 -12.506 13.686 1.00 90.62 261 ARG A C 1
ATOM 2007 O O . ARG A 1 261 ? 4.890 -13.440 13.026 1.00 90.62 261 ARG A O 1
ATOM 2014 N N . ALA A 1 262 ? 5.201 -11.839 14.564 1.00 80.44 262 ALA A N 1
ATOM 2015 C CA . ALA A 1 262 ? 6.610 -12.133 14.821 1.00 80.44 262 ALA A CA 1
ATOM 2016 C C . ALA A 1 262 ? 6.834 -13.307 15.797 1.00 80.44 262 ALA A C 1
ATOM 2018 O O . ALA A 1 262 ? 7.983 -13.625 16.103 1.00 80.44 262 ALA A O 1
ATOM 2019 N N . LYS A 1 263 ? 5.757 -13.907 16.317 1.00 73.06 263 LYS A N 1
ATOM 2020 C CA . LYS A 1 263 ? 5.776 -15.029 17.265 1.00 73.06 263 LYS A CA 1
ATOM 2021 C C . LYS A 1 263 ? 5.341 -16.311 16.578 1.00 73.06 263 LYS A C 1
ATOM 2023 O O . LYS A 1 263 ? 5.945 -17.351 16.907 1.00 73.06 263 LYS A O 1
#

Radius of gyration: 23.33 Å; chains: 1; bounding box: 67×66×56 Å

Foldseek 3Di:
DDDDDDDDDDDDDDDDPDDDDQDPDDWDAPFDDDVLDTDDDLAQLLVVLLVTQPVPDDVVLVVVLVVVVVVLLVLLLVLCLVVVVLLLCVVVCVLVPAQPVDPVSVVVLCVSCVSNAPPNHDHDSLVVCVVVVSDDPSSSVSSVVSSVSNVVSVLVNQLVVPPPDPDPVVSVRSSSSVVSCSRCVNSNSSSLVLLLLLLVCVVVQVVVLDDDPVLSVQLVVLSVCLPDPDSVSSSVSSSSNVVSDDSSSSSSSSVVSVVVVVD

pLDDT: mean 89.59, std 10.74, range [45.09, 98.44]